Protein AF-A0A9E3SI91-F1 (afdb_monomer)

Foldseek 3Di:
DPQPQDLVVLLVVLLVLQLVLQLLLCCQPPVVDDPVVSNCCSNVVLVVLLVVLVCCCQVAFQQFLQAFWPDPPQFPDDDRPVVVVVCVVDVPCSDPGRHQAADSSLLSLLLSLVSLLVSCPPPCNVPPPDDPVVSCVSNVSSVVSSVSSLCSCVNRSRHDPVNNVRSNLVSVLVNLLVVLLVCLLVVFPPSVVSLVVSVVSLVVNLVVVCVSTPNNVSSVVVSVVSNVVSVVSNVCSHVCVRPDDDPPPDD

Nearest PDB structures (foldseek):
  6k42-assembly1_R  TM=1.937E-01  e=2.442E+00  Homo sapiens

Solvent-accessible surface area (backbone atoms only — not comparable to full-atom values): 13550 Å² total; per-residue (Å²): 146,84,74,91,70,44,58,66,59,43,46,53,52,44,47,52,51,42,19,53,50,41,35,56,48,42,55,68,78,44,66,85,57,53,70,66,58,44,48,50,51,19,48,44,51,58,50,50,53,43,50,52,50,49,50,46,40,63,74,47,45,17,65,14,30,53,38,73,45,60,55,91,84,54,34,102,54,75,81,54,70,65,59,59,53,45,55,73,72,41,85,62,76,80,41,102,76,60,27,25,26,46,33,61,67,41,20,45,38,39,40,46,33,52,52,41,46,57,55,49,68,34,63,70,37,53,74,75,73,36,56,70,68,56,48,49,50,55,47,51,52,39,48,48,42,34,50,52,34,46,46,46,38,41,76,34,31,58,32,57,72,65,24,46,52,51,9,42,53,51,22,52,52,52,46,50,48,55,50,33,52,53,47,26,59,74,59,25,69,81,47,51,64,58,45,50,50,47,51,63,52,46,53,59,53,48,55,55,48,45,78,64,27,74,30,42,70,56,42,51,51,49,51,49,52,51,51,51,50,53,51,48,49,54,51,47,26,64,67,57,81,62,70,80,82,73,89,79,85,85,127

Radius of gyration: 19.88 Å; Cα contacts (8 Å, |Δi|>4): 269; chains: 1; bounding box: 63×37×50 Å

Mean predicted aligned error: 9.35 Å

pLDDT: mean 77.85, std 15.47, range [36.91, 96.44]

Sequence (251 aa):
MTYIADPLFFHIIGIILVGSLTWKYLASTHPSENRLTRFLVSFGLPLALLIFSFVLSSLVLKPAFGYLRPGPDAGPLGNPWLISSIDHILPFQLAEGSGDVPSGFATRQTVLFLLTVWIVEQKPMGEYLFSNRRRISYVALSFLLLLFTLFSRYYRANHSFFALIIAVGLATLLFWMFLSVIYSLKYGRRDKYLLAETFGAFVPMSLIFLTYSEAPGKWAGFALVVLLLLALVYVISDSGFLRIGKDGDTQ

Secondary structure (DSSP, 8-state):
---TT-HHHHHHHHHHHHHHHHHHHHHHH-TTS-HHHHHHHHHHHHHHHHHHHHHHIIIIIHHHH-PPPPPTTS-SSPPPHHHHHHHHH--S---TT--SSS-HHHHHHHHHHHHHHHHHTSHHIIIII--HHHHHHHHHHHHHHHHHHHHHHHHTTSS-HHHHHHHHHHHHHHHHHHHHHHHHHHHGGGGHHHHHHHHHHHHHHHHHHHHT-SSHHHHHHHHHHHHHHHHHHHHHHHHTTT--S-SSS--

Structure (mmCIF, N/CA/C/O backbone):
data_AF-A0A9E3SI91-F1
#
_entry.id   AF-A0A9E3SI91-F1
#
loop_
_atom_site.group_PDB
_atom_site.id
_atom_site.type_symbol
_atom_site.label_atom_id
_atom_site.label_alt_id
_atom_site.label_comp_id
_atom_site.label_asym_id
_atom_site.label_entity_id
_atom_site.label_seq_id
_atom_site.pdbx_PDB_ins_code
_atom_site.Cartn_x
_atom_site.Cartn_y
_atom_site.Cartn_z
_atom_site.occupancy
_atom_site.B_iso_or_equiv
_atom_site.auth_seq_id
_atom_site.auth_comp_id
_atom_site.auth_asym_id
_atom_site.auth_atom_id
_atom_site.pdbx_PDB_model_num
ATOM 1 N N . MET A 1 1 ? 30.160 10.383 4.184 1.00 40.69 1 MET A N 1
ATOM 2 C CA . MET A 1 1 ? 29.057 10.991 4.967 1.00 40.69 1 MET A CA 1
ATOM 3 C C . MET A 1 1 ? 27.740 10.865 4.193 1.00 40.69 1 MET A C 1
ATOM 5 O O . MET A 1 1 ? 27.230 11.857 3.696 1.00 40.69 1 MET A O 1
ATOM 9 N N . THR A 1 2 ? 27.178 9.661 4.044 1.00 45.69 2 THR A N 1
ATOM 10 C CA . THR A 1 2 ? 26.065 9.445 3.086 1.00 45.69 2 THR A CA 1
ATOM 11 C C . THR A 1 2 ? 25.090 8.354 3.551 1.00 45.69 2 THR A C 1
ATOM 13 O O . THR A 1 2 ? 24.594 7.557 2.766 1.00 45.69 2 THR A O 1
ATOM 16 N N . TYR A 1 3 ? 24.798 8.318 4.856 1.00 49.84 3 TYR A N 1
ATOM 17 C CA . TYR A 1 3 ? 23.911 7.315 5.472 1.00 49.84 3 TYR A CA 1
ATOM 18 C C . TYR A 1 3 ? 22.553 7.867 5.940 1.00 49.84 3 TYR A C 1
ATOM 20 O O . TYR A 1 3 ? 21.691 7.098 6.344 1.00 49.84 3 TYR A O 1
ATOM 28 N N . ILE A 1 4 ? 22.323 9.184 5.856 1.00 50.75 4 ILE A N 1
ATOM 29 C CA . ILE A 1 4 ? 21.122 9.834 6.424 1.00 50.75 4 ILE A CA 1
ATOM 30 C C . ILE A 1 4 ? 19.868 9.649 5.539 1.00 50.75 4 ILE A C 1
ATOM 32 O O . ILE A 1 4 ? 18.749 9.836 6.001 1.00 50.75 4 ILE A O 1
ATOM 36 N N . ALA A 1 5 ? 20.025 9.216 4.283 1.00 62.84 5 ALA A N 1
ATOM 37 C CA . ALA A 1 5 ? 18.919 9.058 3.332 1.00 62.84 5 ALA A CA 1
ATOM 38 C C . ALA A 1 5 ? 18.793 7.628 2.784 1.00 62.84 5 ALA A C 1
ATOM 40 O O . ALA A 1 5 ? 18.649 7.442 1.573 1.00 62.84 5 ALA A O 1
ATOM 41 N N . ASP A 1 6 ? 18.939 6.615 3.640 1.00 73.25 6 ASP A N 1
ATOM 42 C CA . ASP A 1 6 ? 18.631 5.227 3.279 1.00 73.25 6 ASP A CA 1
ATOM 43 C C . ASP A 1 6 ? 17.102 5.016 3.283 1.00 73.25 6 ASP A C 1
ATOM 45 O O . ASP A 1 6 ? 16.474 5.193 4.331 1.00 73.25 6 ASP A O 1
ATOM 49 N N . PRO A 1 7 ? 16.479 4.621 2.152 1.00 76.69 7 PRO A N 1
ATOM 50 C CA . PRO A 1 7 ? 15.057 4.290 2.101 1.00 76.69 7 PRO A CA 1
ATOM 51 C C . PRO A 1 7 ? 14.612 3.317 3.194 1.00 76.69 7 PRO A C 1
ATOM 53 O O . PRO A 1 7 ? 13.489 3.424 3.687 1.00 76.69 7 PRO A O 1
ATOM 56 N N . LEU A 1 8 ? 15.475 2.382 3.597 1.00 81.00 8 LEU A N 1
ATOM 57 C CA . LEU A 1 8 ? 15.158 1.411 4.636 1.00 81.00 8 LEU A CA 1
ATOM 58 C C . LEU A 1 8 ? 14.961 2.070 6.005 1.00 81.00 8 LEU A C 1
ATOM 60 O O . LEU A 1 8 ? 14.059 1.683 6.745 1.00 81.00 8 LEU A O 1
ATOM 64 N N . PHE A 1 9 ? 15.754 3.093 6.321 1.00 84.94 9 PHE A N 1
ATOM 65 C CA . PHE A 1 9 ? 15.600 3.845 7.562 1.00 84.94 9 PHE A CA 1
ATOM 66 C C . PHE A 1 9 ? 14.210 4.494 7.639 1.00 84.94 9 PHE A C 1
ATOM 68 O O . PHE A 1 9 ? 13.525 4.380 8.656 1.00 84.94 9 PHE A O 1
ATOM 75 N N . PHE A 1 10 ? 13.735 5.074 6.531 1.00 87.75 10 PHE A N 1
ATOM 76 C CA . PHE A 1 10 ? 12.385 5.641 6.452 1.00 87.75 10 PHE A CA 1
ATOM 77 C C . PHE A 1 10 ? 11.287 4.583 6.615 1.00 87.75 10 PHE A C 1
ATOM 79 O O . PHE A 1 10 ? 10.280 4.854 7.269 1.00 87.75 10 PHE A O 1
ATOM 86 N N . HIS A 1 11 ? 11.499 3.368 6.099 1.00 88.56 11 HIS A N 1
ATOM 87 C CA . HIS A 1 11 ? 10.563 2.256 6.282 1.00 88.56 11 HIS A CA 1
ATOM 88 C C . HIS A 1 11 ? 10.494 1.804 7.738 1.00 88.56 11 HIS A C 1
ATOM 90 O O . HIS A 1 11 ? 9.400 1.602 8.254 1.00 88.56 11 HIS A O 1
ATOM 96 N N . ILE A 1 12 ? 11.639 1.676 8.416 1.00 90.25 12 ILE A N 1
ATOM 97 C CA . ILE A 1 12 ? 11.686 1.298 9.835 1.00 90.25 12 ILE A CA 1
ATOM 98 C C . ILE A 1 12 ? 10.933 2.335 10.674 1.00 90.25 12 ILE A C 1
ATOM 100 O O . ILE A 1 12 ? 10.074 1.964 11.476 1.00 90.25 12 ILE A O 1
ATOM 104 N N . ILE A 1 13 ? 11.176 3.631 10.438 1.00 92.06 13 ILE A N 1
ATOM 105 C CA . ILE A 1 13 ? 10.420 4.702 11.103 1.00 92.06 13 ILE A CA 1
ATOM 106 C C . ILE A 1 13 ? 8.927 4.589 10.774 1.00 92.06 13 ILE A C 1
ATOM 108 O O . ILE A 1 13 ? 8.102 4.685 11.679 1.00 92.06 13 ILE A O 1
ATOM 112 N N . GLY A 1 14 ? 8.569 4.341 9.512 1.00 92.31 14 GLY A N 1
ATOM 113 C CA . GLY A 1 14 ? 7.182 4.155 9.085 1.00 92.31 14 GLY A CA 1
ATOM 114 C C . GLY A 1 14 ? 6.482 2.989 9.792 1.00 92.31 14 GLY A C 1
ATOM 115 O O . GLY A 1 14 ? 5.359 3.150 10.262 1.00 92.31 14 GLY A O 1
ATOM 116 N N . ILE A 1 15 ? 7.152 1.841 9.942 1.00 93.06 15 ILE A N 1
ATOM 117 C CA . ILE A 1 15 ? 6.630 0.675 10.674 1.00 93.06 15 ILE A CA 1
ATOM 118 C C . ILE A 1 15 ? 6.410 1.023 12.145 1.00 93.06 15 ILE A C 1
ATOM 120 O O . ILE A 1 15 ? 5.351 0.720 12.689 1.00 93.06 15 ILE A O 1
ATOM 124 N N . ILE A 1 16 ? 7.378 1.683 12.788 1.00 94.06 16 ILE A N 1
ATOM 125 C CA . ILE A 1 16 ? 7.259 2.100 14.192 1.00 94.06 16 ILE A CA 1
ATOM 126 C C . ILE A 1 16 ? 6.101 3.090 14.358 1.00 94.06 16 ILE A C 1
ATOM 128 O O . ILE A 1 16 ? 5.293 2.950 15.278 1.00 94.06 16 ILE A O 1
ATOM 132 N N . LEU A 1 17 ? 5.983 4.060 13.448 1.00 94.19 17 LEU A N 1
ATOM 133 C CA . LEU A 1 17 ? 4.910 5.050 13.433 1.00 94.19 17 LEU A CA 1
ATOM 134 C C . LEU A 1 17 ? 3.539 4.367 13.351 1.00 94.19 17 LEU A C 1
ATOM 136 O O . LEU A 1 17 ? 2.706 4.552 14.240 1.00 94.19 17 LEU A O 1
ATOM 140 N N . VAL A 1 18 ? 3.330 3.541 12.324 1.00 93.44 18 VAL A N 1
ATOM 141 C CA . VAL A 1 18 ? 2.071 2.825 12.080 1.00 93.44 18 VAL A CA 1
ATOM 142 C C . VAL A 1 18 ? 1.763 1.843 13.206 1.00 93.44 18 VAL A C 1
ATOM 144 O O . VAL A 1 18 ? 0.627 1.788 13.677 1.00 93.44 18 VAL A O 1
ATOM 147 N N . GLY A 1 19 ? 2.763 1.110 13.695 1.00 93.44 19 GLY A N 1
ATOM 148 C CA . GLY A 1 19 ? 2.596 0.188 14.814 1.00 93.44 19 GLY A CA 1
ATOM 149 C C . GLY A 1 19 ? 2.185 0.910 16.093 1.00 93.44 19 GLY A C 1
ATOM 150 O O . GLY A 1 19 ? 1.245 0.492 16.765 1.00 93.44 19 GLY A O 1
ATOM 151 N N . SER A 1 20 ? 2.791 2.063 16.388 1.00 92.62 20 SER A N 1
ATOM 152 C CA . SER A 1 20 ? 2.404 2.878 17.547 1.00 92.62 20 SER A CA 1
ATOM 153 C C . SER A 1 20 ? 0.971 3.418 17.445 1.00 92.62 20 SER A C 1
ATOM 155 O O . SER A 1 20 ? 0.258 3.478 18.449 1.00 92.62 20 SER A O 1
ATOM 157 N N . LEU A 1 21 ? 0.528 3.785 16.237 1.00 91.31 21 LEU A N 1
ATOM 158 C CA . LEU A 1 21 ? -0.835 4.246 15.978 1.00 91.31 21 LEU A CA 1
ATOM 159 C C . LEU A 1 21 ? -1.843 3.108 16.123 1.00 91.31 21 LEU A C 1
ATOM 161 O O . LEU A 1 21 ? -2.841 3.265 16.826 1.00 91.31 21 LEU A O 1
ATOM 165 N N . THR A 1 22 ? -1.545 1.953 15.530 1.00 91.00 22 THR A N 1
ATOM 166 C CA . THR A 1 22 ? -2.378 0.748 15.628 1.00 91.00 22 THR A CA 1
ATOM 167 C C . THR A 1 22 ? -2.506 0.295 17.079 1.00 91.00 22 THR A C 1
ATOM 169 O O . THR A 1 22 ? -3.607 0.008 17.540 1.00 91.00 22 THR A O 1
ATOM 172 N N . TRP A 1 23 ? -1.412 0.338 17.844 1.00 92.31 23 TRP A N 1
ATOM 173 C CA . TRP A 1 23 ? -1.424 0.010 19.268 1.00 92.31 23 TRP A CA 1
ATOM 174 C C . TRP A 1 23 ? -2.363 0.919 20.053 1.00 92.31 23 TRP A C 1
ATOM 176 O O . TRP A 1 23 ? -3.190 0.438 20.828 1.00 92.31 23 TRP A O 1
ATOM 186 N N . LYS A 1 24 ? -2.257 2.239 19.852 1.00 89.94 24 LYS A N 1
ATOM 187 C CA . LYS A 1 24 ? -3.140 3.209 20.515 1.00 89.94 24 LYS A CA 1
ATOM 188 C C . LYS A 1 24 ? -4.600 3.001 20.112 1.00 89.94 24 LYS A C 1
ATOM 190 O O . LYS A 1 24 ? -5.475 3.131 20.961 1.00 89.94 24 LYS A O 1
ATOM 195 N N . TYR A 1 25 ? -4.851 2.648 18.851 1.00 88.69 25 TYR A N 1
ATOM 196 C CA . TYR A 1 25 ? -6.190 2.347 18.352 1.00 88.69 25 TYR A CA 1
ATOM 197 C C . TYR A 1 25 ? -6.762 1.125 19.069 1.00 88.69 25 TYR A C 1
ATOM 199 O O . TYR A 1 25 ? -7.768 1.250 19.762 1.00 88.69 25 TYR A O 1
ATOM 207 N N . LEU A 1 26 ? -6.065 -0.010 19.029 1.00 88.94 26 LEU A N 1
ATOM 208 C CA . LEU A 1 26 ? -6.512 -1.241 19.684 1.00 88.94 26 LEU A CA 1
ATOM 209 C C . LEU A 1 26 ? -6.658 -1.077 21.199 1.00 88.94 26 LEU A C 1
ATOM 211 O O . LEU A 1 26 ? -7.617 -1.565 21.784 1.00 88.94 26 LEU A O 1
ATOM 215 N N . ALA A 1 27 ? -5.746 -0.349 21.848 1.00 88.06 27 ALA A N 1
ATOM 216 C CA . ALA A 1 27 ? -5.837 -0.090 23.282 1.00 88.06 27 ALA A CA 1
ATOM 217 C C . ALA A 1 27 ? -7.093 0.704 23.673 1.00 88.06 27 ALA A C 1
ATOM 219 O O . ALA A 1 27 ? -7.559 0.558 24.801 1.00 88.06 27 ALA A O 1
ATOM 220 N N . SER A 1 28 ? -7.625 1.519 22.760 1.00 85.00 28 SER A N 1
ATOM 221 C CA . SER A 1 28 ? -8.845 2.296 22.976 1.00 85.00 28 SER A CA 1
ATOM 222 C C . SER A 1 28 ? -10.125 1.535 22.627 1.00 85.00 28 SER A C 1
ATOM 224 O O . SER A 1 28 ? -11.114 1.657 23.341 1.00 85.00 28 SER A O 1
ATOM 226 N N . THR A 1 29 ? -10.118 0.743 21.549 1.00 84.69 29 THR A N 1
ATOM 227 C CA . THR A 1 29 ? -11.321 0.068 21.038 1.00 84.69 29 THR A CA 1
ATOM 228 C C . THR A 1 29 ? -11.511 -1.327 21.616 1.00 84.69 29 THR A C 1
ATOM 230 O O . THR A 1 29 ? -12.641 -1.793 21.729 1.00 84.69 29 THR A O 1
ATOM 233 N N . HIS A 1 30 ? -10.418 -1.986 22.002 1.00 86.12 30 HIS A N 1
ATOM 234 C CA . HIS A 1 30 ? -10.397 -3.346 22.535 1.00 86.12 30 HIS A CA 1
ATOM 235 C C . HIS A 1 30 ? -9.543 -3.418 23.817 1.00 86.12 30 HIS A C 1
ATOM 237 O O . HIS A 1 30 ? -8.521 -4.109 23.866 1.00 86.12 30 HIS A O 1
ATOM 243 N N . PRO A 1 31 ? -9.928 -2.703 24.896 1.00 85.44 31 PRO A N 1
ATOM 244 C CA . PRO A 1 31 ? -9.119 -2.609 26.113 1.00 85.44 31 PRO A CA 1
ATOM 245 C C . PRO A 1 31 ? -8.931 -3.955 26.833 1.00 85.44 31 PRO A C 1
ATOM 247 O O . PRO A 1 31 ? -7.938 -4.116 27.547 1.00 85.44 31 PRO A O 1
ATOM 250 N N . SER A 1 32 ? -9.844 -4.911 26.624 1.00 88.31 32 SER A N 1
ATOM 251 C CA . SER A 1 32 ? -9.818 -6.262 27.200 1.00 88.31 32 SER A CA 1
ATOM 252 C C . SER A 1 32 ? -8.801 -7.205 26.548 1.00 88.31 32 SER A C 1
ATOM 254 O O . SER A 1 32 ? -8.469 -8.231 27.138 1.00 88.31 32 SER A O 1
ATOM 256 N N . GLU A 1 33 ? -8.269 -6.883 25.365 1.00 89.75 33 GLU A N 1
ATOM 257 C CA . GLU A 1 33 ? -7.281 -7.735 24.697 1.00 89.75 33 GLU A CA 1
ATOM 258 C C . GLU A 1 33 ? -5.951 -7.774 25.458 1.00 89.75 33 GLU A C 1
ATOM 260 O O . GLU A 1 33 ? -5.460 -6.754 25.951 1.00 89.75 33 GLU A O 1
ATOM 265 N N . ASN A 1 34 ? -5.294 -8.935 25.499 1.00 93.69 34 ASN A N 1
ATOM 266 C CA . ASN A 1 34 ? -3.949 -9.061 26.062 1.00 93.69 34 ASN A CA 1
ATOM 267 C C . ASN A 1 34 ? -2.957 -8.125 25.331 1.00 93.69 34 ASN A C 1
ATOM 269 O O . ASN A 1 34 ? -3.011 -7.951 24.112 1.00 93.69 34 ASN A O 1
ATOM 273 N N . ARG A 1 35 ? -2.007 -7.548 26.080 1.00 92.44 35 ARG A N 1
ATOM 274 C CA . ARG A 1 35 ? -0.873 -6.770 25.555 1.00 92.44 35 ARG A CA 1
ATOM 275 C C . ARG A 1 35 ? -0.110 -7.497 24.442 1.00 92.44 35 ARG A C 1
ATOM 277 O O . ARG A 1 35 ? 0.283 -6.845 23.481 1.00 92.44 35 ARG A O 1
ATOM 284 N N . LEU A 1 36 ? 0.082 -8.815 24.546 1.00 92.44 36 LEU A N 1
ATOM 285 C CA . LEU A 1 36 ? 0.769 -9.601 23.514 1.00 92.44 36 LEU A CA 1
ATOM 286 C C . LEU A 1 36 ? -0.010 -9.588 22.192 1.00 92.44 36 LEU A C 1
ATOM 288 O O . LEU A 1 36 ? 0.566 -9.310 21.148 1.00 92.44 36 LEU A O 1
ATOM 292 N N . THR A 1 37 ? -1.322 -9.820 22.235 1.00 90.69 37 THR A N 1
ATOM 293 C CA . THR A 1 37 ? -2.190 -9.797 21.049 1.00 90.69 37 THR A CA 1
ATOM 294 C C . THR A 1 37 ? -2.189 -8.418 20.405 1.00 90.69 37 THR A C 1
ATOM 296 O O . THR A 1 37 ? -1.947 -8.304 19.205 1.00 90.69 37 THR A O 1
ATOM 299 N N . ARG A 1 38 ? -2.321 -7.353 21.208 1.00 91.44 38 ARG A N 1
ATOM 300 C CA . ARG A 1 38 ? -2.198 -5.971 20.720 1.00 91.44 38 ARG A CA 1
ATOM 301 C C . ARG A 1 38 ? -0.847 -5.717 20.059 1.00 91.44 38 ARG A C 1
ATOM 303 O O . ARG A 1 38 ? -0.806 -5.072 19.015 1.00 91.44 38 ARG A O 1
ATOM 310 N N . PHE A 1 39 ? 0.247 -6.240 20.615 1.00 92.44 39 PHE A N 1
ATOM 311 C CA . PHE A 1 39 ? 1.592 -6.078 20.052 1.00 92.44 39 PHE A CA 1
ATOM 312 C C . PHE A 1 39 ? 1.698 -6.771 18.694 1.00 92.44 39 PHE A C 1
ATOM 314 O O . PHE A 1 39 ? 2.083 -6.147 17.703 1.00 92.44 39 PHE A O 1
ATOM 321 N N . LEU A 1 40 ? 1.290 -8.041 18.651 1.00 92.44 40 LEU A N 1
ATOM 322 C CA . LEU A 1 40 ? 1.328 -8.865 17.450 1.00 92.44 40 LEU A CA 1
ATOM 323 C C . LEU A 1 40 ? 0.474 -8.272 16.333 1.00 92.44 40 LEU A C 1
ATOM 325 O O . LEU A 1 40 ? 0.933 -8.232 15.202 1.00 92.44 40 LEU A O 1
ATOM 329 N N . VAL A 1 41 ? -0.718 -7.746 16.620 1.00 90.50 41 VAL A N 1
ATOM 330 C CA . VAL A 1 41 ? -1.543 -7.098 15.587 1.00 90.50 41 VAL A CA 1
ATOM 331 C C . VAL A 1 41 ? -0.934 -5.762 15.157 1.00 90.50 41 VAL A C 1
ATOM 333 O O . VAL A 1 41 ? -0.827 -5.494 13.962 1.00 90.50 41 VAL A O 1
ATOM 336 N N . SER A 1 42 ?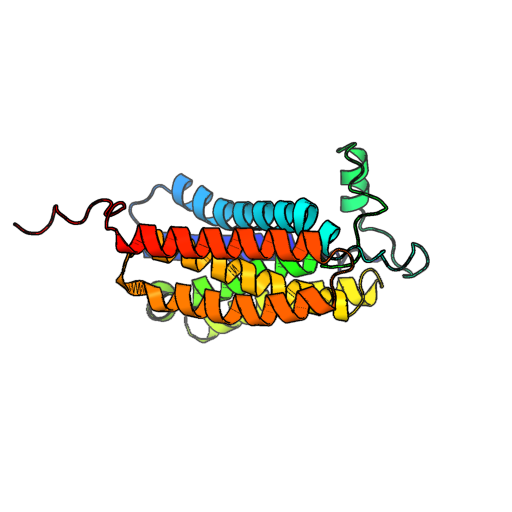 -0.478 -4.942 16.110 1.00 91.75 42 SER A N 1
ATOM 337 C CA . SER A 1 42 ? 0.028 -3.591 15.827 1.00 91.75 42 SER A CA 1
ATOM 338 C C . SER A 1 42 ? 1.256 -3.584 14.929 1.00 91.75 42 SER A C 1
ATOM 340 O O . SER A 1 42 ? 1.356 -2.745 14.039 1.00 91.75 42 SER A O 1
ATOM 342 N N . PHE A 1 43 ? 2.181 -4.518 15.141 1.00 91.50 43 PHE A N 1
ATOM 343 C CA . PHE A 1 43 ? 3.400 -4.620 14.338 1.00 91.50 43 PHE A CA 1
ATOM 344 C C . PHE A 1 43 ? 3.312 -5.712 13.271 1.00 91.50 43 PHE A C 1
ATOM 346 O O . PHE A 1 43 ? 3.899 -5.570 12.201 1.00 91.50 43 PHE A O 1
ATOM 353 N N . GLY A 1 44 ? 2.535 -6.769 13.504 1.00 89.81 44 GLY A N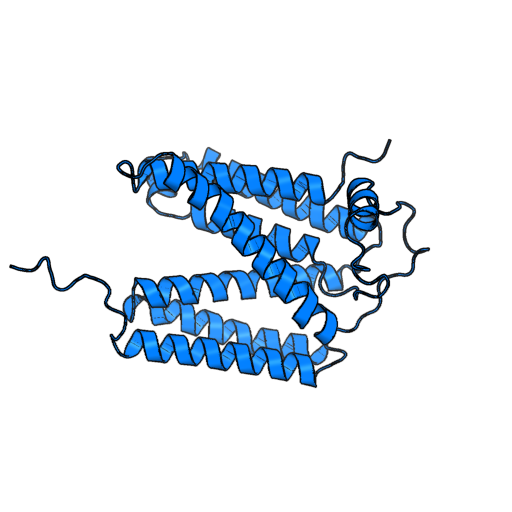 1
ATOM 354 C CA . GLY A 1 44 ? 2.336 -7.846 12.539 1.00 89.81 44 GLY A CA 1
ATOM 355 C C . GLY A 1 44 ? 1.515 -7.421 11.329 1.00 89.81 44 GLY A C 1
ATOM 356 O O . GLY A 1 44 ? 1.864 -7.815 10.225 1.00 89.81 44 GLY A O 1
ATOM 357 N N . LEU A 1 45 ? 0.491 -6.571 11.483 1.00 86.38 45 LEU A N 1
ATOM 358 C CA . LEU A 1 45 ? -0.290 -6.063 10.346 1.00 86.38 45 LEU A CA 1
ATOM 359 C C . LEU A 1 45 ? 0.562 -5.265 9.338 1.00 86.38 45 LEU A C 1
ATOM 361 O O . LEU A 1 45 ? 0.554 -5.625 8.157 1.00 86.38 45 LEU A O 1
ATOM 365 N N . PRO A 1 46 ? 1.317 -4.216 9.738 1.00 87.62 46 PRO A N 1
ATOM 366 C CA . PRO A 1 46 ? 2.170 -3.500 8.796 1.00 87.62 46 PRO A CA 1
ATOM 367 C C . PRO A 1 46 ? 3.254 -4.411 8.212 1.00 87.62 46 PRO A C 1
ATOM 369 O O . PRO A 1 46 ? 3.514 -4.331 7.016 1.00 87.62 46 PRO A O 1
ATOM 372 N N . LEU A 1 47 ? 3.838 -5.328 8.994 1.00 87.94 47 LEU A N 1
ATOM 373 C CA . LEU A 1 47 ? 4.804 -6.300 8.467 1.00 87.94 47 LEU A CA 1
ATOM 374 C C . LEU A 1 47 ? 4.180 -7.243 7.429 1.00 87.94 47 LEU A C 1
ATOM 376 O O . LEU A 1 47 ? 4.765 -7.442 6.368 1.00 87.94 47 LEU A O 1
ATOM 380 N N . ALA A 1 48 ? 2.985 -7.775 7.683 1.00 86.69 48 ALA A N 1
ATOM 381 C CA . ALA A 1 48 ? 2.271 -8.645 6.752 1.00 86.69 48 ALA A CA 1
ATOM 382 C C . ALA A 1 48 ? 1.954 -7.920 5.437 1.00 86.69 48 ALA A C 1
ATOM 384 O O . ALA A 1 48 ? 2.176 -8.475 4.363 1.00 86.69 48 ALA A O 1
ATOM 385 N N . LEU A 1 49 ? 1.520 -6.658 5.505 1.00 85.56 49 LEU A N 1
ATOM 386 C CA . LEU A 1 49 ? 1.299 -5.814 4.326 1.00 85.56 49 LEU A CA 1
ATOM 387 C C . LEU A 1 49 ? 2.591 -5.533 3.547 1.00 85.56 49 LEU A C 1
ATOM 389 O O . LEU A 1 49 ? 2.597 -5.528 2.312 1.00 85.56 49 LEU A O 1
ATOM 393 N N . LEU A 1 50 ? 3.706 -5.326 4.247 1.00 87.00 50 LEU A N 1
ATOM 394 C CA . LEU A 1 50 ? 5.013 -5.141 3.620 1.00 87.00 50 LEU A CA 1
ATOM 395 C C . LEU A 1 50 ? 5.520 -6.421 2.949 1.00 87.00 50 LEU A C 1
ATOM 397 O O . LEU A 1 50 ? 6.032 -6.350 1.834 1.00 87.00 50 LEU A O 1
ATOM 401 N N . ILE A 1 51 ? 5.341 -7.581 3.583 1.00 85.94 51 ILE A N 1
ATOM 402 C CA . ILE A 1 51 ? 5.682 -8.885 3.001 1.00 85.94 51 ILE A CA 1
ATOM 403 C C . ILE A 1 51 ? 4.799 -9.154 1.781 1.00 85.94 51 ILE A C 1
ATOM 405 O O . ILE A 1 51 ? 5.318 -9.467 0.713 1.00 85.94 51 ILE A O 1
ATOM 409 N N . PHE A 1 52 ? 3.484 -8.961 1.899 1.00 84.81 52 PHE A N 1
ATOM 410 C CA . PHE A 1 52 ? 2.543 -9.138 0.794 1.00 84.81 52 PHE A CA 1
ATOM 411 C C . PHE A 1 52 ? 2.897 -8.242 -0.400 1.00 84.81 52 PHE A C 1
ATOM 413 O O . PHE A 1 52 ? 3.037 -8.727 -1.522 1.00 84.81 52 PHE A O 1
ATOM 420 N N . SER A 1 53 ? 3.123 -6.947 -0.162 1.00 85.12 53 SER A N 1
ATOM 421 C CA . SER A 1 53 ? 3.523 -6.013 -1.223 1.00 85.12 53 SER A CA 1
ATOM 422 C C . SER A 1 53 ? 4.900 -6.337 -1.809 1.00 85.12 53 SER A C 1
ATOM 424 O O . SER A 1 53 ? 5.100 -6.165 -3.010 1.00 85.12 53 SER A O 1
ATOM 426 N N . PHE A 1 54 ? 5.844 -6.844 -1.009 1.00 84.69 54 PHE A N 1
ATOM 427 C CA . PHE A 1 54 ? 7.143 -7.310 -1.496 1.00 84.69 54 PHE A CA 1
ATOM 428 C C . PHE A 1 54 ? 7.011 -8.524 -2.421 1.00 84.69 54 PHE A C 1
ATOM 430 O O . PHE A 1 54 ? 7.571 -8.507 -3.521 1.00 84.69 54 PHE A O 1
ATOM 437 N N . VAL A 1 55 ? 6.261 -9.545 -2.000 1.00 85.75 55 VAL A N 1
ATOM 438 C CA . VAL A 1 55 ? 6.016 -10.765 -2.782 1.00 85.75 55 VAL A CA 1
ATOM 439 C C . VAL A 1 55 ? 5.316 -10.407 -4.088 1.00 85.75 55 VAL A C 1
ATOM 441 O O . VAL A 1 55 ? 5.783 -10.784 -5.160 1.00 85.75 55 VAL A O 1
ATOM 444 N N . LEU A 1 56 ? 4.257 -9.601 -4.018 1.00 83.94 56 LEU A N 1
ATOM 445 C CA . LEU A 1 56 ? 3.496 -9.198 -5.195 1.00 83.94 56 LEU A CA 1
ATOM 446 C C . LEU A 1 56 ? 4.327 -8.340 -6.159 1.00 83.94 56 LEU A C 1
ATOM 448 O O . LEU A 1 56 ? 4.318 -8.569 -7.369 1.00 83.94 56 LEU A O 1
ATOM 452 N N . SER A 1 57 ? 5.101 -7.387 -5.632 1.00 82.31 57 SER A N 1
ATOM 453 C CA . SER A 1 57 ? 6.008 -6.567 -6.439 1.00 82.31 57 SER A CA 1
ATOM 454 C C . SER A 1 57 ? 7.061 -7.412 -7.153 1.00 82.31 57 SER A C 1
ATOM 456 O O . SER A 1 57 ? 7.299 -7.202 -8.340 1.00 82.31 57 SER A O 1
ATOM 458 N N . SER A 1 58 ? 7.664 -8.375 -6.455 1.00 80.06 58 SER A N 1
ATOM 459 C CA . SER A 1 58 ? 8.788 -9.157 -6.979 1.00 80.06 58 SER A CA 1
ATOM 460 C C . SER A 1 58 ? 8.351 -10.260 -7.939 1.00 80.06 58 SER A C 1
ATOM 462 O O . SER A 1 58 ? 8.997 -10.454 -8.964 1.00 80.06 58 SER A O 1
ATOM 464 N N . LEU A 1 59 ? 7.262 -10.969 -7.627 1.00 80.94 59 LEU A N 1
ATOM 465 C CA . LEU A 1 59 ? 6.822 -12.135 -8.398 1.00 80.94 59 LEU A CA 1
ATOM 466 C C . LEU A 1 59 ? 5.858 -11.789 -9.534 1.00 80.94 59 LEU A C 1
ATOM 468 O O . LEU A 1 59 ? 5.749 -12.559 -10.484 1.00 80.94 59 LEU A O 1
ATOM 472 N N . VAL A 1 60 ? 5.154 -10.657 -9.444 1.00 82.75 60 VAL A N 1
ATOM 473 C CA . VAL A 1 60 ? 4.078 -10.325 -10.388 1.00 82.75 60 VAL A CA 1
ATOM 474 C C . VAL A 1 60 ? 4.325 -8.998 -11.086 1.00 82.75 60 VAL A C 1
ATOM 476 O O . VAL A 1 60 ? 4.427 -8.968 -12.310 1.00 82.75 60 VAL A O 1
ATOM 479 N N . LEU A 1 61 ? 4.465 -7.904 -10.329 1.00 83.44 61 LEU A N 1
ATOM 480 C CA . LEU A 1 61 ? 4.515 -6.566 -10.927 1.00 83.44 61 LEU A CA 1
ATOM 481 C C . LEU A 1 61 ? 5.798 -6.359 -11.738 1.00 83.44 61 LEU A C 1
ATOM 483 O O . LEU A 1 61 ? 5.723 -6.031 -12.917 1.00 83.44 61 LEU A O 1
ATOM 487 N N . LYS A 1 62 ? 6.976 -6.607 -11.155 1.00 83.44 62 LYS A N 1
ATOM 488 C CA . LYS A 1 62 ? 8.251 -6.433 -11.868 1.00 83.44 62 LYS A CA 1
ATOM 489 C C . LYS A 1 62 ? 8.339 -7.283 -13.146 1.00 83.44 62 LYS A C 1
ATOM 491 O O . LYS A 1 62 ? 8.678 -6.727 -14.188 1.00 83.44 62 LYS A O 1
ATOM 496 N N . PRO A 1 63 ? 7.977 -8.583 -13.135 1.00 80.81 63 PRO A N 1
ATOM 497 C CA . PRO A 1 63 ? 7.937 -9.381 -14.360 1.00 80.81 63 PRO A CA 1
ATOM 498 C C . PRO A 1 63 ? 6.912 -8.926 -15.405 1.00 80.81 63 PRO A C 1
ATOM 500 O O . PRO A 1 63 ? 7.076 -9.270 -16.575 1.00 80.81 63 PRO A O 1
ATOM 503 N N . ALA A 1 64 ? 5.845 -8.226 -15.004 1.00 82.12 64 ALA A N 1
ATOM 504 C CA . ALA A 1 64 ? 4.834 -7.702 -15.921 1.00 82.12 64 ALA A CA 1
ATOM 505 C C . ALA A 1 64 ? 5.285 -6.406 -16.614 1.00 82.12 64 ALA A C 1
ATOM 507 O O . ALA A 1 64 ? 4.914 -6.164 -17.761 1.00 82.12 64 ALA A O 1
ATOM 508 N N . PHE A 1 65 ? 6.087 -5.580 -15.942 1.00 80.88 65 PHE A N 1
ATOM 509 C CA . PHE A 1 65 ? 6.560 -4.316 -16.505 1.00 80.88 65 PHE A CA 1
ATOM 510 C C . PHE A 1 65 ? 7.894 -4.429 -17.245 1.00 80.88 65 PHE A C 1
ATOM 512 O O . PHE A 1 65 ? 8.092 -3.660 -18.170 1.00 80.88 65 PHE A O 1
ATOM 519 N N . GLY A 1 66 ? 8.774 -5.375 -16.898 1.00 69.50 66 GLY A N 1
ATOM 520 C CA . GLY A 1 66 ? 9.943 -5.752 -17.715 1.00 69.50 66 GLY A CA 1
ATOM 521 C C . GLY A 1 66 ? 11.101 -4.745 -17.789 1.00 69.50 66 GLY A C 1
ATOM 522 O O . GLY A 1 66 ? 12.233 -5.169 -18.002 1.00 69.50 66 GLY A O 1
ATOM 523 N N . TYR A 1 67 ? 10.854 -3.461 -17.513 1.00 70.12 67 TYR A N 1
ATOM 524 C CA . TYR A 1 67 ? 11.840 -2.389 -17.661 1.00 70.12 67 TYR A CA 1
ATOM 525 C C . TYR A 1 67 ? 13.158 -2.674 -16.945 1.00 70.12 67 TYR A C 1
ATOM 527 O O . TYR A 1 67 ? 13.170 -2.984 -15.755 1.00 70.12 67 TYR A O 1
ATOM 535 N N . LEU A 1 68 ? 14.281 -2.484 -17.631 1.00 65.44 68 LEU A N 1
ATOM 536 C CA . LEU A 1 68 ? 15.612 -2.555 -17.028 1.00 65.44 68 LEU A CA 1
ATOM 537 C C . LEU A 1 68 ? 15.883 -1.326 -16.152 1.00 65.44 68 LEU A C 1
ATOM 539 O O . LEU A 1 68 ? 15.447 -0.220 -16.469 1.00 65.44 68 LEU A O 1
ATOM 543 N N . ARG A 1 69 ? 16.617 -1.516 -15.047 1.00 63.38 69 ARG A N 1
ATOM 544 C CA . ARG A 1 69 ? 17.073 -0.402 -14.200 1.00 63.38 69 ARG A CA 1
ATOM 545 C C . ARG A 1 69 ? 17.963 0.552 -15.006 1.00 63.38 69 ARG A C 1
ATOM 547 O O . ARG A 1 69 ? 18.707 0.077 -15.868 1.00 63.38 69 ARG A O 1
ATOM 554 N N . PRO A 1 70 ? 17.966 1.860 -14.688 1.00 57.72 70 PRO A N 1
ATOM 555 C CA . PRO A 1 70 ? 19.066 2.730 -15.086 1.00 57.72 70 PRO A CA 1
ATOM 556 C C . PRO A 1 70 ? 20.373 2.047 -14.658 1.00 57.72 70 PRO A C 1
ATOM 558 O O . PRO A 1 70 ? 20.460 1.569 -13.526 1.00 57.72 70 PRO A O 1
ATOM 561 N N . GLY A 1 71 ? 21.319 1.886 -15.588 1.00 54.41 71 GLY A N 1
ATOM 562 C CA . GLY A 1 71 ? 22.505 1.044 -15.394 1.00 54.41 71 GLY A CA 1
ATOM 563 C C . GLY A 1 71 ? 23.341 1.409 -14.155 1.00 54.41 71 GLY A C 1
ATOM 564 O O . GLY A 1 71 ? 23.145 2.473 -13.568 1.00 54.41 71 GLY A O 1
ATOM 565 N N . PRO A 1 72 ? 24.305 0.558 -13.756 1.00 50.62 72 PRO A N 1
ATOM 566 C CA . PRO A 1 72 ? 25.154 0.775 -12.575 1.00 50.62 72 PRO A CA 1
ATOM 567 C C . PRO A 1 72 ? 25.934 2.104 -12.588 1.00 50.62 72 PRO A C 1
ATOM 569 O O . PRO A 1 72 ? 26.333 2.579 -11.529 1.00 50.62 72 PRO A O 1
ATOM 572 N N . ASP A 1 73 ? 26.070 2.741 -13.754 1.00 47.97 73 ASP A N 1
ATOM 573 C CA . ASP A 1 73 ? 26.715 4.046 -13.938 1.00 47.97 73 ASP A CA 1
ATOM 574 C C . ASP A 1 73 ? 25.763 5.250 -13.778 1.00 47.97 73 ASP A C 1
ATOM 576 O O . ASP A 1 73 ? 26.180 6.400 -13.913 1.00 47.97 73 ASP A O 1
ATOM 580 N N . ALA A 1 74 ? 24.470 5.028 -13.510 1.00 47.16 74 ALA A N 1
ATOM 581 C CA . ALA A 1 74 ? 23.467 6.092 -13.564 1.00 47.16 74 ALA A CA 1
ATOM 582 C C . ALA A 1 74 ? 23.427 7.001 -12.322 1.00 47.16 74 ALA A C 1
ATOM 584 O O . ALA A 1 74 ? 22.833 8.075 -12.397 1.00 47.16 74 ALA A O 1
ATOM 585 N N . GLY A 1 75 ? 24.056 6.639 -11.195 1.00 46.03 75 GLY A N 1
ATOM 586 C CA . GLY A 1 75 ? 24.005 7.441 -9.967 1.00 46.03 75 GLY A CA 1
ATOM 587 C C . GLY A 1 75 ? 25.310 7.435 -9.158 1.00 46.03 75 GLY A C 1
ATOM 588 O O . GLY A 1 75 ? 25.901 6.378 -8.966 1.00 46.03 75 GLY A O 1
ATOM 589 N N . PRO A 1 76 ? 25.743 8.576 -8.582 1.00 42.84 76 PRO A N 1
ATOM 590 C CA . PRO A 1 76 ? 26.995 8.683 -7.818 1.00 42.84 76 PRO A CA 1
ATOM 591 C C . PRO A 1 76 ? 26.959 7.996 -6.437 1.00 42.84 76 PRO A C 1
ATOM 593 O O . PRO A 1 76 ? 27.888 8.138 -5.643 1.00 42.84 76 PRO A O 1
ATOM 596 N N . LEU A 1 77 ? 25.871 7.301 -6.093 1.00 50.56 77 LEU A N 1
ATOM 597 C CA . LEU A 1 77 ? 25.616 6.776 -4.754 1.00 50.56 77 LEU A CA 1
ATOM 598 C C . LEU A 1 77 ? 25.315 5.281 -4.842 1.00 50.56 77 LEU A C 1
ATOM 600 O O . LEU A 1 77 ? 24.215 4.895 -5.231 1.00 50.56 77 LEU A O 1
ATOM 604 N N . GLY A 1 78 ? 26.293 4.461 -4.444 1.00 53.03 78 GLY A N 1
ATOM 605 C CA . GLY A 1 78 ? 26.176 3.004 -4.401 1.00 53.03 78 GLY A CA 1
ATOM 606 C C . GLY A 1 78 ? 24.998 2.488 -3.561 1.00 53.03 78 GLY A C 1
ATOM 607 O O . GLY A 1 78 ? 24.313 3.237 -2.846 1.00 53.03 78 GLY A O 1
ATOM 608 N N . ASN A 1 79 ? 24.759 1.176 -3.650 1.00 52.34 79 ASN A N 1
ATOM 609 C CA . ASN A 1 79 ? 23.719 0.502 -2.873 1.00 52.34 79 ASN A CA 1
ATOM 610 C C . ASN A 1 79 ? 23.896 0.779 -1.363 1.00 52.34 79 ASN A C 1
ATOM 612 O O . ASN A 1 79 ? 25.026 0.853 -0.878 1.00 52.34 79 ASN A O 1
ATOM 616 N N . PRO A 1 80 ? 22.804 0.962 -0.596 1.00 58.75 80 PRO A N 1
ATOM 617 C CA . PRO A 1 80 ? 22.904 1.141 0.848 1.00 58.75 80 PRO A CA 1
ATOM 618 C C . PRO A 1 80 ? 23.605 -0.050 1.515 1.00 58.75 80 PRO A C 1
ATOM 620 O O . PRO A 1 80 ? 23.323 -1.196 1.171 1.00 58.75 80 PRO A O 1
ATOM 623 N N . TRP A 1 81 ? 24.471 0.225 2.497 1.00 59.28 81 TRP A N 1
ATOM 624 C CA . TRP A 1 81 ? 25.323 -0.772 3.165 1.00 59.28 81 TRP A CA 1
ATOM 625 C C . TRP A 1 81 ? 24.551 -1.976 3.718 1.00 59.28 81 TRP A C 1
ATOM 627 O O . TRP A 1 81 ? 25.042 -3.098 3.670 1.00 59.28 81 TRP A O 1
ATOM 637 N N . LEU A 1 82 ? 23.329 -1.773 4.217 1.00 55.19 82 LEU A N 1
ATOM 638 C CA . LEU A 1 82 ? 22.538 -2.879 4.745 1.00 55.19 82 LEU A CA 1
ATOM 639 C C . LEU A 1 82 ? 21.969 -3.763 3.630 1.00 55.19 82 LEU A C 1
ATOM 641 O O . LEU A 1 82 ? 21.860 -4.966 3.822 1.00 55.19 82 LEU A O 1
ATOM 645 N N . ILE A 1 83 ? 21.646 -3.196 2.462 1.00 56.97 83 ILE A N 1
ATOM 646 C CA . ILE A 1 83 ? 21.231 -3.990 1.296 1.00 56.97 83 ILE A CA 1
ATOM 647 C C . ILE A 1 83 ? 22.413 -4.839 0.825 1.00 56.97 83 ILE A C 1
ATOM 649 O O . ILE A 1 83 ? 22.252 -6.046 0.700 1.00 56.97 83 ILE A O 1
ATOM 653 N N . SER A 1 84 ? 23.613 -4.254 0.716 1.00 58.91 84 SER A N 1
ATOM 654 C CA . SER A 1 84 ? 24.818 -5.037 0.407 1.00 58.91 84 SER A CA 1
ATOM 655 C C . SER A 1 84 ? 25.119 -6.104 1.466 1.00 58.91 84 SER A C 1
ATOM 657 O O . SER A 1 84 ? 25.537 -7.203 1.122 1.00 58.91 84 SER A O 1
ATOM 659 N N . SER A 1 85 ? 24.864 -5.837 2.752 1.00 60.97 85 SER A N 1
ATOM 660 C CA . SER A 1 85 ? 25.038 -6.840 3.812 1.00 60.97 85 SER A CA 1
ATOM 661 C C . SER A 1 85 ? 24.001 -7.966 3.748 1.00 60.97 85 SER A C 1
ATOM 663 O O . SER A 1 85 ? 24.326 -9.103 4.075 1.00 60.97 85 SER A O 1
ATOM 665 N N . ILE A 1 86 ? 22.761 -7.674 3.340 1.00 55.16 86 ILE A N 1
ATOM 666 C CA . ILE A 1 86 ? 21.705 -8.684 3.165 1.00 55.16 86 ILE A CA 1
ATOM 667 C C . ILE A 1 86 ? 22.005 -9.568 1.948 1.00 55.16 86 ILE A C 1
ATOM 669 O O . ILE A 1 86 ? 21.830 -10.783 2.047 1.00 55.16 86 ILE A O 1
ATOM 673 N N . ASP A 1 87 ? 22.528 -8.992 0.861 1.00 54.81 87 ASP A N 1
ATOM 674 C CA . ASP A 1 87 ? 22.949 -9.730 -0.339 1.00 54.81 87 ASP A CA 1
ATOM 675 C C . ASP A 1 87 ? 24.074 -10.745 -0.035 1.00 54.81 87 ASP A C 1
ATOM 677 O O . ASP A 1 87 ? 24.177 -11.780 -0.689 1.00 54.81 87 ASP A O 1
ATOM 681 N N . HIS A 1 88 ? 24.886 -10.505 1.004 1.00 56.81 88 HIS A N 1
ATOM 682 C CA . HIS A 1 88 ? 25.901 -11.457 1.473 1.00 56.81 88 HIS A CA 1
ATOM 683 C C . HIS A 1 88 ? 25.350 -12.609 2.333 1.00 56.81 88 HIS A C 1
ATOM 685 O O . HIS A 1 88 ? 26.007 -13.642 2.452 1.00 56.81 88 HIS A O 1
ATOM 691 N N . ILE A 1 89 ? 24.178 -12.444 2.956 1.00 52.75 89 ILE A N 1
ATOM 692 C CA . ILE A 1 89 ? 23.607 -13.416 3.910 1.00 52.75 89 ILE A CA 1
ATOM 693 C C . ILE A 1 89 ? 22.523 -14.273 3.250 1.00 52.75 89 ILE A C 1
ATOM 695 O O . ILE A 1 89 ? 22.372 -15.451 3.576 1.00 52.75 89 ILE A O 1
ATOM 699 N N . LEU A 1 90 ? 21.767 -13.700 2.317 1.00 43.50 90 LEU A N 1
ATOM 700 C CA . LEU A 1 90 ? 20.769 -14.414 1.534 1.00 43.50 90 LEU A CA 1
ATOM 701 C C . LEU A 1 90 ? 21.338 -14.641 0.127 1.00 43.50 90 LEU A C 1
ATOM 703 O O . LEU A 1 90 ? 21.285 -13.725 -0.685 1.00 43.50 90 LEU A O 1
ATOM 707 N N . PRO A 1 91 ? 21.814 -15.856 -0.221 1.00 41.38 91 PRO A N 1
ATOM 708 C CA . PRO A 1 91 ? 22.324 -16.166 -1.562 1.00 41.38 91 PRO A CA 1
ATOM 709 C C . PRO A 1 91 ? 21.214 -16.224 -2.624 1.00 41.38 91 PRO A C 1
ATOM 711 O O . PRO A 1 91 ? 21.440 -16.662 -3.751 1.00 41.38 91 PRO A O 1
ATOM 714 N N . PHE A 1 92 ? 20.001 -15.774 -2.292 1.00 42.25 92 PHE A N 1
ATOM 715 C CA . PHE A 1 92 ? 19.078 -15.329 -3.316 1.00 42.25 92 PHE A CA 1
ATOM 716 C C . PHE A 1 92 ? 19.707 -14.096 -3.947 1.00 42.25 92 PHE A C 1
ATOM 718 O O . PHE A 1 92 ? 19.590 -13.003 -3.403 1.00 42.25 92 PHE A O 1
ATOM 725 N N . GLN A 1 93 ? 20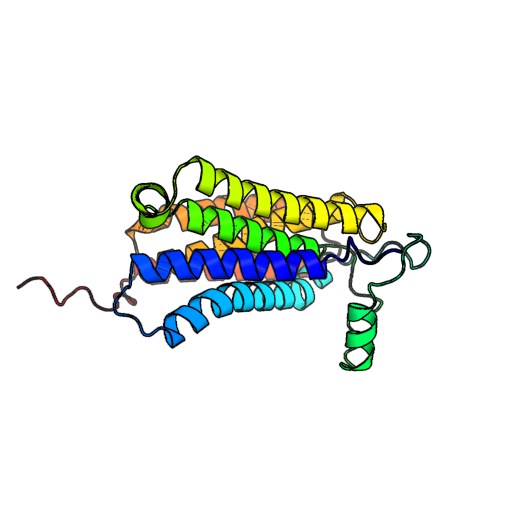.338 -14.274 -5.110 1.00 41.06 93 GLN A N 1
ATOM 726 C CA . GLN A 1 93 ? 20.460 -13.207 -6.093 1.00 41.06 93 GLN A CA 1
ATOM 727 C C . GLN A 1 93 ? 19.069 -12.578 -6.220 1.00 41.06 93 GLN A C 1
ATOM 729 O O . GLN A 1 93 ? 18.205 -13.078 -6.944 1.00 41.06 93 GLN A O 1
ATOM 734 N N . LEU A 1 94 ? 18.819 -11.499 -5.476 1.00 43.78 94 LEU A N 1
ATOM 735 C CA . LEU A 1 94 ? 17.651 -10.636 -5.597 1.00 43.78 94 LEU A CA 1
ATOM 736 C C . LEU A 1 94 ? 17.848 -9.827 -6.874 1.00 43.78 94 LEU A C 1
ATOM 738 O O . LEU A 1 94 ? 18.002 -8.614 -6.847 1.00 43.78 94 LEU A O 1
ATOM 742 N N . ALA A 1 95 ? 17.906 -10.572 -7.978 1.00 39.47 95 ALA A N 1
ATOM 743 C CA . ALA A 1 95 ? 18.165 -10.203 -9.346 1.00 39.47 95 ALA A CA 1
ATOM 744 C C . ALA A 1 95 ? 18.860 -8.843 -9.493 1.00 39.47 95 ALA A C 1
ATOM 746 O O . ALA A 1 95 ? 18.220 -7.784 -9.478 1.00 39.47 95 ALA A O 1
ATOM 747 N N . GLU A 1 96 ? 20.151 -8.902 -9.809 1.00 38.91 96 GLU A N 1
ATOM 748 C CA . GLU A 1 96 ? 20.853 -7.842 -10.540 1.00 38.91 96 GLU A CA 1
ATOM 749 C C . GLU A 1 96 ? 20.133 -7.472 -11.863 1.00 38.91 96 GLU A C 1
ATOM 751 O O . GLU A 1 96 ? 20.426 -6.441 -12.450 1.00 38.91 96 GLU A O 1
ATOM 756 N N . GLY A 1 97 ? 19.105 -8.232 -12.279 1.00 45.00 97 GLY A N 1
ATOM 757 C CA . GLY A 1 97 ? 18.131 -7.887 -13.324 1.00 45.00 97 GLY A CA 1
ATOM 758 C C . GLY A 1 97 ? 16.692 -7.596 -12.850 1.00 45.00 97 GLY A C 1
ATOM 759 O O . GLY A 1 97 ? 15.771 -7.664 -13.658 1.00 45.00 97 GLY A O 1
ATOM 760 N N . SER A 1 98 ? 16.427 -7.330 -11.561 1.00 53.00 98 SER A N 1
ATOM 761 C CA . SER A 1 98 ? 15.057 -7.032 -11.104 1.00 53.00 98 SER A CA 1
ATOM 762 C C . SER A 1 98 ? 14.636 -5.652 -11.598 1.00 53.00 98 SER A C 1
ATOM 764 O O . SER A 1 98 ? 15.155 -4.642 -11.116 1.00 53.00 98 SER A O 1
ATOM 766 N N . GLY A 1 99 ? 13.685 -5.640 -12.531 1.00 60.31 99 GLY A N 1
ATOM 767 C CA . GLY A 1 99 ? 13.294 -4.461 -13.295 1.00 60.31 99 GLY A CA 1
ATOM 768 C C . GLY A 1 99 ? 13.042 -3.176 -12.494 1.00 60.31 99 GLY A C 1
ATOM 769 O O . GLY A 1 99 ? 12.748 -3.204 -11.291 1.00 60.31 99 GLY A O 1
ATOM 770 N N . ASP 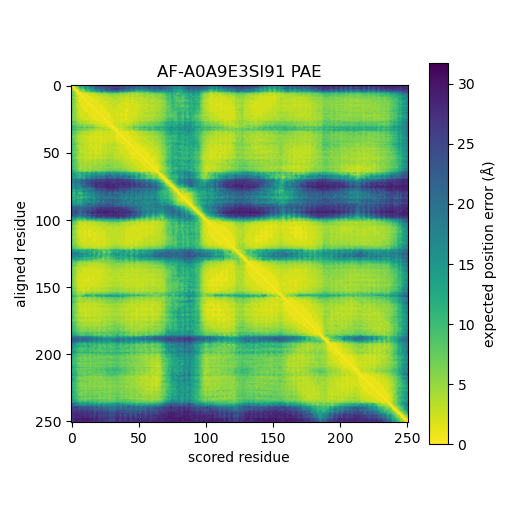A 1 100 ? 13.186 -2.045 -13.187 1.00 71.31 100 ASP A N 1
ATOM 771 C CA . ASP A 1 100 ? 13.039 -0.677 -12.685 1.00 71.31 100 ASP A CA 1
ATOM 772 C C . ASP A 1 100 ? 11.633 -0.409 -12.149 1.00 71.31 100 ASP A C 1
ATOM 774 O O . ASP A 1 100 ? 11.443 0.257 -11.133 1.00 71.31 100 ASP A O 1
ATOM 778 N N . VAL A 1 101 ? 10.622 -0.966 -12.809 1.00 78.88 101 VAL A N 1
ATOM 779 C CA . VAL A 1 101 ? 9.224 -0.641 -12.544 1.00 78.88 101 VAL A CA 1
ATOM 780 C C . VAL A 1 101 ? 8.499 -1.844 -11.931 1.00 78.88 101 VAL A C 1
ATOM 782 O O . VAL A 1 101 ? 8.599 -2.950 -12.458 1.00 78.88 101 VAL A O 1
ATOM 785 N N . PRO A 1 102 ? 7.703 -1.655 -10.864 1.00 82.62 102 PRO A N 1
ATOM 786 C CA . PRO A 1 102 ? 7.648 -0.479 -9.996 1.00 82.62 102 PRO A CA 1
ATOM 787 C C . PRO A 1 102 ? 8.771 -0.473 -8.943 1.00 82.62 102 PRO A C 1
ATOM 789 O O . PRO A 1 102 ? 9.265 -1.519 -8.505 1.00 82.62 102 PRO A O 1
ATOM 792 N N . SER A 1 103 ? 9.099 0.717 -8.430 1.00 87.19 103 SER A N 1
ATOM 793 C CA . SER A 1 103 ? 9.972 0.859 -7.259 1.00 87.19 103 SER A CA 1
ATOM 794 C C . SER A 1 103 ? 9.350 0.193 -6.027 1.00 87.19 103 SER A C 1
ATOM 796 O O . SER A 1 103 ? 8.348 0.654 -5.471 1.00 87.19 103 SER A O 1
ATOM 798 N N . GLY A 1 104 ? 9.968 -0.892 -5.555 1.00 86.56 104 GLY A N 1
ATOM 799 C CA . GLY A 1 104 ? 9.472 -1.646 -4.400 1.00 86.56 104 GLY A CA 1
ATOM 800 C C . GLY A 1 104 ? 9.475 -0.834 -3.099 1.00 86.56 104 GLY A C 1
ATOM 801 O O . GLY A 1 104 ? 8.543 -0.946 -2.307 1.00 86.56 104 GLY A O 1
ATOM 802 N N . PHE A 1 105 ? 10.487 0.017 -2.887 1.00 88.00 105 PHE A N 1
ATOM 803 C CA . PHE A 1 105 ? 10.541 0.908 -1.718 1.00 88.00 105 PHE A CA 1
ATOM 804 C C . PHE A 1 105 ? 9.441 1.972 -1.769 1.00 88.00 105 PHE A C 1
ATOM 806 O O . PHE A 1 105 ? 8.783 2.216 -0.765 1.00 88.00 105 PHE A O 1
ATOM 813 N N . ALA A 1 106 ? 9.188 2.567 -2.939 1.00 91.56 106 ALA A N 1
ATOM 814 C CA . ALA A 1 106 ? 8.081 3.509 -3.093 1.00 91.56 106 ALA A CA 1
ATOM 815 C C . ALA A 1 106 ? 6.727 2.826 -2.842 1.00 91.56 106 ALA A C 1
ATOM 817 O O . ALA A 1 106 ? 5.884 3.367 -2.128 1.00 91.56 106 ALA A O 1
ATOM 818 N N . THR A 1 107 ? 6.557 1.607 -3.362 1.00 92.38 107 THR A N 1
ATOM 819 C CA . THR A 1 107 ? 5.333 0.810 -3.190 1.00 92.38 107 THR A CA 1
ATOM 820 C C . THR A 1 107 ? 5.050 0.564 -1.705 1.00 92.38 107 THR A C 1
ATOM 822 O O . THR A 1 107 ? 3.983 0.903 -1.197 1.00 92.38 107 THR A O 1
ATOM 825 N N . ARG A 1 108 ? 6.038 0.033 -0.976 1.00 92.06 108 ARG A N 1
ATOM 826 C CA . ARG A 1 108 ? 5.933 -0.280 0.456 1.00 92.06 108 ARG A CA 1
ATOM 827 C C . ARG A 1 108 ? 5.688 0.955 1.321 1.00 92.06 108 ARG A C 1
ATOM 829 O O . ARG A 1 108 ? 4.802 0.932 2.173 1.00 92.06 108 ARG A O 1
ATOM 836 N N . GLN A 1 109 ? 6.418 2.042 1.078 1.00 94.50 109 GLN A N 1
ATOM 837 C CA . GLN A 1 109 ? 6.229 3.277 1.836 1.00 94.50 109 GLN A CA 1
ATOM 838 C C . GLN A 1 109 ? 4.851 3.905 1.580 1.00 94.50 109 GLN A C 1
ATOM 840 O O . GLN A 1 109 ? 4.250 4.453 2.502 1.00 94.50 109 GLN A O 1
ATOM 845 N N . THR A 1 110 ? 4.316 3.776 0.361 1.00 95.94 110 THR A N 1
ATOM 846 C CA . THR A 1 110 ? 2.953 4.225 0.035 1.00 95.94 110 THR A CA 1
ATOM 847 C C . THR A 1 110 ? 1.906 3.423 0.810 1.00 95.94 110 THR A C 1
ATOM 849 O O . THR A 1 110 ? 0.987 4.011 1.371 1.00 95.94 110 THR A O 1
ATOM 852 N N . VAL A 1 111 ? 2.070 2.098 0.929 1.00 94.19 111 VAL A N 1
ATOM 853 C CA . VAL A 1 111 ? 1.178 1.250 1.743 1.00 94.19 111 VAL A CA 1
ATOM 854 C C . VAL A 1 111 ? 1.188 1.675 3.217 1.00 94.19 111 VAL A C 1
ATOM 856 O O . VAL A 1 111 ? 0.126 1.796 3.823 1.00 94.19 111 VAL A O 1
ATOM 859 N N . LEU A 1 112 ? 2.362 1.959 3.795 1.00 94.44 112 LEU A N 1
ATOM 860 C CA . LEU A 1 112 ? 2.467 2.453 5.178 1.00 94.44 112 LEU A CA 1
ATOM 861 C C . LEU A 1 112 ? 1.813 3.829 5.357 1.00 94.44 112 LEU A C 1
ATOM 863 O O . LEU A 1 112 ? 1.151 4.077 6.369 1.00 94.44 112 LEU A O 1
ATOM 867 N N . PHE A 1 113 ? 1.973 4.716 4.373 1.00 96.19 113 PHE A N 1
ATOM 868 C CA . PHE A 1 113 ? 1.318 6.019 4.364 1.00 96.19 113 PHE A CA 1
ATOM 869 C C . PHE A 1 113 ? -0.208 5.883 4.347 1.00 96.19 113 PHE A C 1
ATOM 871 O O . PHE A 1 113 ? -0.881 6.439 5.214 1.00 96.19 113 PHE A O 1
ATOM 878 N N . LEU A 1 114 ? -0.755 5.083 3.431 1.00 95.00 114 LEU A N 1
ATOM 879 C CA . LEU A 1 114 ? -2.199 4.859 3.332 1.00 95.00 114 LEU A CA 1
ATOM 880 C C . LEU A 1 114 ? -2.765 4.187 4.583 1.00 95.00 114 LEU A C 1
ATOM 882 O O . LEU A 1 114 ? -3.824 4.585 5.062 1.00 95.00 114 LEU A O 1
ATOM 886 N N . LEU A 1 115 ? -2.028 3.243 5.175 1.00 92.75 115 LEU A N 1
ATOM 887 C CA . LEU A 1 115 ? -2.406 2.640 6.449 1.00 92.75 115 LEU A CA 1
ATOM 888 C C . LEU A 1 115 ? -2.414 3.674 7.586 1.00 92.75 115 LEU A C 1
ATOM 890 O O . LEU A 1 115 ? -3.322 3.664 8.413 1.00 92.75 115 LEU A O 1
ATOM 894 N N . THR A 1 116 ? -1.451 4.603 7.605 1.00 94.12 116 THR A N 1
ATOM 895 C CA . THR A 1 116 ? -1.436 5.720 8.565 1.00 94.12 116 THR A CA 1
ATOM 896 C C . THR A 1 116 ? -2.701 6.564 8.434 1.00 94.12 116 THR A C 1
ATOM 898 O O . THR A 1 116 ? -3.382 6.799 9.432 1.00 94.12 116 THR A O 1
ATOM 901 N N . VAL A 1 117 ? -3.023 7.000 7.210 1.00 92.44 117 VAL A N 1
ATOM 902 C CA . VAL A 1 117 ? -4.219 7.806 6.923 1.00 92.44 117 VAL A CA 1
ATOM 903 C C . VAL A 1 117 ? -5.472 7.048 7.351 1.00 92.44 117 VAL A C 1
ATOM 905 O O . VAL A 1 117 ? -6.276 7.572 8.117 1.00 92.44 117 VAL A O 1
ATOM 908 N N . TRP A 1 118 ? -5.597 5.784 6.947 1.00 90.25 118 TRP A N 1
ATOM 909 C CA . TRP A 1 118 ? -6.760 4.967 7.271 1.00 90.25 118 TRP A CA 1
ATOM 910 C C . TRP A 1 118 ? -6.965 4.783 8.782 1.00 90.25 118 TRP A C 1
ATOM 912 O O . TRP A 1 118 ? -8.101 4.899 9.240 1.00 90.25 118 TRP A O 1
ATOM 922 N N . ILE A 1 119 ? -5.903 4.543 9.568 1.00 89.19 119 ILE A N 1
ATOM 923 C CA . ILE A 1 119 ? -6.000 4.415 11.038 1.00 89.19 119 ILE A CA 1
ATOM 924 C C . ILE A 1 119 ? -6.419 5.745 11.678 1.00 89.19 119 ILE A C 1
ATOM 926 O O . ILE A 1 119 ? -7.258 5.761 12.579 1.00 89.19 119 ILE A O 1
ATOM 930 N N . VAL A 1 120 ? -5.833 6.860 11.232 1.00 88.69 120 VAL A N 1
ATOM 931 C CA . VAL A 1 120 ? -6.088 8.195 11.798 1.00 88.69 120 VAL A CA 1
ATOM 932 C C . VAL A 1 120 ? -7.516 8.676 11.523 1.00 88.69 120 VAL A C 1
ATOM 934 O O . VAL A 1 120 ? -8.079 9.390 12.354 1.00 88.69 120 VAL A O 1
ATOM 937 N N . GLU A 1 121 ? -8.111 8.266 10.402 1.00 86.75 121 GLU A N 1
ATOM 938 C CA . GLU A 1 121 ? -9.502 8.575 10.047 1.00 86.75 121 GLU A CA 1
ATOM 939 C C . GLU A 1 121 ? -10.537 7.664 10.733 1.00 86.75 121 GLU A C 1
ATOM 941 O O . GLU A 1 121 ? -11.739 7.912 10.631 1.00 86.75 121 GLU A O 1
ATOM 946 N N . GLN A 1 122 ? -10.124 6.628 11.476 1.00 83.50 122 GLN A N 1
ATOM 947 C CA . GLN A 1 122 ? -11.085 5.825 12.237 1.00 83.50 122 GLN A CA 1
ATOM 948 C C . GLN A 1 122 ? -11.725 6.660 13.357 1.00 83.50 122 GLN A C 1
ATOM 950 O O . GLN A 1 122 ? -11.023 7.303 14.137 1.00 83.50 122 GLN A O 1
ATOM 955 N N . LYS A 1 123 ? -13.057 6.590 13.507 1.00 70.44 123 LYS A N 1
ATOM 956 C CA . LYS A 1 123 ? -13.827 7.371 14.503 1.00 70.44 123 LYS A CA 1
ATOM 957 C C . LYS A 1 123 ? -13.223 7.416 15.923 1.00 70.44 123 LYS A C 1
ATOM 959 O O . LYS A 1 123 ? -13.088 8.516 16.456 1.00 70.44 123 LYS A O 1
ATOM 964 N N . PRO A 1 124 ? -12.775 6.293 16.529 1.00 65.31 124 PRO A N 1
ATOM 965 C CA . PRO A 1 124 ? -12.175 6.307 17.870 1.00 65.31 124 PRO A CA 1
ATOM 966 C C . PRO A 1 124 ? -10.922 7.190 17.952 1.00 65.31 124 PRO A C 1
ATOM 968 O O . PRO A 1 124 ? -10.675 7.857 18.954 1.00 65.31 124 PRO A O 1
ATOM 971 N N . MET A 1 125 ? -10.142 7.224 16.870 1.00 62.84 125 MET A N 1
ATOM 972 C CA . MET A 1 125 ? -8.945 8.051 16.735 1.00 62.84 125 MET A CA 1
ATOM 973 C C . MET A 1 125 ? -9.275 9.515 16.459 1.00 62.84 125 MET A C 1
ATOM 975 O O . MET A 1 125 ? -8.640 10.404 17.032 1.00 62.84 125 MET A O 1
ATOM 979 N N . GLY A 1 126 ? -10.267 9.746 15.599 1.00 60.34 126 GLY A N 1
ATOM 980 C CA . GLY A 1 126 ? -10.672 11.063 15.130 1.00 60.34 126 GLY A CA 1
ATOM 981 C C . GLY A 1 126 ? -11.319 11.948 16.191 1.00 60.34 126 GLY A C 1
ATOM 982 O O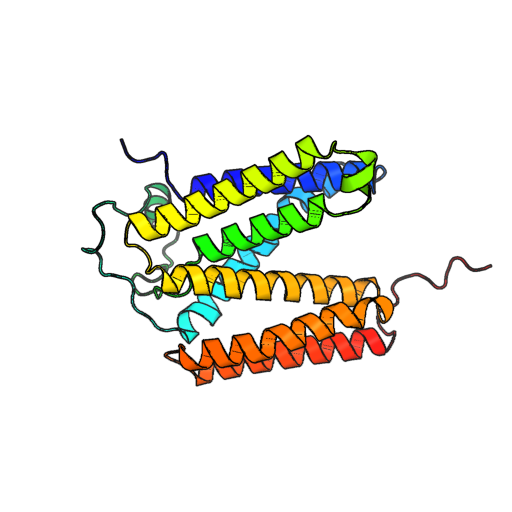 . GLY A 1 126 ? -11.087 13.157 16.172 1.00 60.34 126 GLY A O 1
ATOM 983 N N . GLU A 1 127 ? -12.099 11.350 17.095 1.00 62.53 127 GLU A N 1
ATOM 984 C CA . GLU A 1 127 ? -12.948 12.075 18.051 1.00 62.53 127 GLU A CA 1
ATOM 985 C C . GLU A 1 127 ? -12.428 12.022 19.498 1.00 62.53 127 GLU A C 1
ATOM 987 O O . GLU A 1 127 ? -12.602 12.991 20.235 1.00 62.53 127 GLU A O 1
ATOM 992 N N . TYR A 1 128 ? -11.749 10.940 19.913 1.00 61.09 128 TYR A N 1
ATOM 993 C CA . TYR A 1 128 ? -11.490 10.687 21.342 1.00 61.09 128 TYR A CA 1
ATOM 994 C C . TYR A 1 128 ? -10.010 10.628 21.748 1.00 61.09 128 TYR A C 1
ATOM 996 O O . TYR A 1 128 ? -9.686 10.895 22.904 1.00 61.09 128 TYR A O 1
ATOM 1004 N N . LEU A 1 129 ? -9.092 10.290 20.835 1.00 66.88 129 LEU A N 1
ATOM 1005 C CA . LEU A 1 129 ? -7.688 10.011 21.197 1.00 66.88 129 LEU A CA 1
ATOM 1006 C C . LEU A 1 129 ? -6.701 11.081 20.745 1.00 66.88 129 LEU A C 1
ATOM 1008 O O . LEU A 1 129 ? -5.683 11.314 21.408 1.00 66.88 129 LEU A O 1
ATOM 1012 N N . PHE A 1 130 ? -6.972 11.733 19.616 1.00 76.31 130 PHE A N 1
ATOM 1013 C CA . PHE A 1 130 ? -6.085 12.746 19.069 1.00 76.31 130 PHE A CA 1
ATOM 1014 C C . PHE A 1 130 ? -6.811 14.056 18.821 1.00 76.31 130 PHE A C 1
ATOM 1016 O O . PHE A 1 130 ? -7.843 14.110 18.165 1.00 76.31 130 PHE A O 1
ATOM 1023 N N . SER A 1 131 ? -6.191 15.151 19.265 1.00 81.38 131 SER A N 1
ATOM 1024 C CA . SER A 1 131 ? -6.543 16.467 18.747 1.00 81.38 131 SER A CA 1
ATOM 1025 C C . SER A 1 131 ? -6.278 16.514 17.242 1.00 81.38 131 SER A C 1
ATOM 1027 O O . SER A 1 131 ? -5.349 15.867 16.746 1.00 81.38 131 SER A O 1
ATOM 1029 N N . ASN A 1 132 ? -7.037 17.341 16.520 1.00 82.75 132 ASN A N 1
ATOM 1030 C CA . ASN A 1 132 ? -6.860 17.522 15.077 1.00 82.75 132 ASN A CA 1
ATOM 1031 C C . ASN A 1 132 ? -5.389 17.819 14.704 1.00 82.75 132 ASN A C 1
ATOM 1033 O O . ASN A 1 132 ? -4.847 17.251 13.761 1.00 82.75 132 ASN A O 1
ATOM 1037 N N . ARG A 1 133 ? -4.686 18.611 15.530 1.00 85.56 133 ARG A N 1
ATOM 1038 C CA . ARG A 1 133 ? -3.247 18.888 15.360 1.00 85.56 133 ARG A CA 1
ATOM 1039 C C . ARG A 1 133 ? -2.394 17.617 15.373 1.00 85.56 133 ARG A C 1
ATOM 1041 O O . ARG A 1 133 ? -1.552 17.461 14.500 1.00 85.56 133 ARG A O 1
ATOM 1048 N N . ARG A 1 134 ? -2.615 16.700 16.324 1.00 86.00 134 ARG A N 1
ATOM 1049 C CA . ARG A 1 134 ? -1.858 15.436 16.401 1.00 86.00 134 ARG A CA 1
ATOM 1050 C C . ARG A 1 134 ? -2.145 14.531 15.203 1.00 86.00 134 ARG A C 1
ATOM 1052 O O . ARG A 1 134 ? -1.204 13.947 14.674 1.00 86.00 134 ARG A O 1
ATOM 1059 N N . ARG A 1 135 ? -3.405 14.449 14.755 1.00 85.12 135 ARG A N 1
ATOM 1060 C CA . ARG A 1 135 ? -3.794 13.700 13.542 1.00 85.12 135 ARG A CA 1
ATOM 1061 C C . ARG A 1 135 ? -3.022 14.200 12.322 1.00 85.12 135 ARG A C 1
ATOM 1063 O O . ARG A 1 135 ? -2.339 13.417 11.665 1.00 85.12 135 ARG A O 1
ATOM 1070 N N . ILE A 1 136 ? -3.049 15.516 12.103 1.00 88.69 136 ILE A N 1
ATOM 1071 C CA . ILE A 1 136 ? -2.313 16.179 11.022 1.00 88.69 136 ILE A CA 1
ATOM 1072 C C . ILE A 1 136 ? -0.811 15.903 11.141 1.00 88.69 136 ILE A C 1
ATOM 1074 O O . ILE A 1 136 ? -0.187 15.576 10.140 1.00 88.69 136 ILE A O 1
ATOM 1078 N N . SER A 1 137 ? -0.223 15.961 12.342 1.00 90.94 137 SER A N 1
ATOM 1079 C CA . SER A 1 137 ? 1.205 15.669 12.530 1.00 90.94 137 SER A CA 1
ATOM 1080 C C . SER A 1 137 ? 1.585 14.239 12.136 1.00 90.94 137 SER A C 1
ATOM 1082 O O . SER A 1 137 ? 2.616 14.052 11.495 1.00 90.94 137 SER A O 1
ATOM 1084 N N . TYR A 1 138 ? 0.774 13.233 12.482 1.00 90.56 138 TYR A N 1
ATOM 1085 C CA . TYR A 1 138 ? 1.036 11.841 12.097 1.00 90.56 138 TYR A CA 1
ATOM 1086 C C . TYR A 1 138 ? 0.953 11.637 10.582 1.00 90.56 138 TYR A C 1
ATOM 1088 O O . TYR A 1 138 ? 1.847 11.023 9.995 1.00 90.56 138 TYR A O 1
ATOM 1096 N N . VAL A 1 139 ? -0.085 12.188 9.948 1.00 93.19 139 VAL A N 1
ATOM 1097 C CA . VAL A 1 139 ? -0.255 12.124 8.490 1.00 93.19 139 VAL A CA 1
ATOM 1098 C C . VAL A 1 139 ? 0.875 12.873 7.784 1.00 93.19 139 VAL A C 1
ATOM 1100 O O . VAL A 1 139 ? 1.482 12.325 6.868 1.00 93.1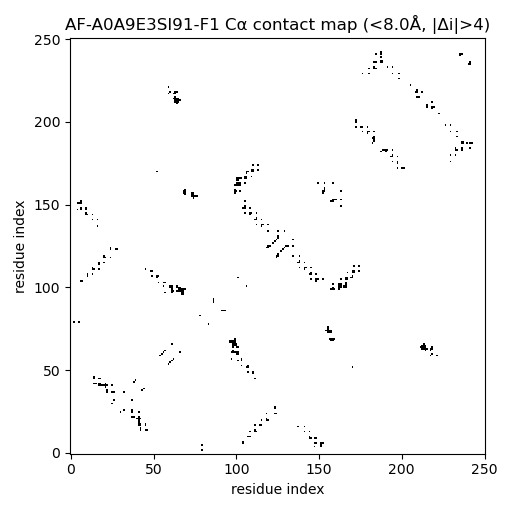9 139 VAL A O 1
ATOM 1103 N N . ALA A 1 140 ? 1.219 14.078 8.245 1.00 94.56 140 ALA A N 1
ATOM 1104 C CA . ALA A 1 140 ? 2.298 14.884 7.685 1.00 94.56 140 ALA A CA 1
ATOM 1105 C C . ALA A 1 140 ? 3.659 14.192 7.817 1.00 94.56 140 ALA A C 1
ATOM 1107 O O . ALA A 1 140 ? 4.408 14.140 6.849 1.00 94.56 140 ALA A O 1
ATOM 1108 N N . LEU A 1 141 ? 3.972 13.608 8.978 1.00 95.19 141 LEU A N 1
ATOM 1109 C CA . LEU A 1 141 ? 5.217 12.863 9.168 1.00 95.19 141 LEU A CA 1
ATOM 1110 C C . LEU A 1 141 ? 5.284 11.643 8.239 1.00 95.19 141 LEU A C 1
ATOM 1112 O O . LEU A 1 141 ? 6.305 11.421 7.594 1.00 95.19 141 LEU A O 1
ATOM 1116 N N . SER A 1 142 ? 4.195 10.881 8.124 1.00 95.25 142 SER A N 1
ATOM 1117 C CA . SER A 1 142 ? 4.126 9.723 7.224 1.00 95.25 142 SER A CA 1
ATOM 1118 C C . SER A 1 142 ? 4.256 10.129 5.749 1.00 95.25 142 SER A C 1
ATOM 1120 O O . SER A 1 142 ? 4.984 9.493 4.984 1.00 95.25 142 SER A O 1
ATOM 1122 N N . PHE A 1 143 ? 3.638 11.250 5.366 1.00 96.44 143 PHE A N 1
ATOM 1123 C CA . PHE A 1 143 ? 3.777 11.845 4.039 1.00 96.44 143 PHE A CA 1
ATOM 1124 C C . PHE A 1 143 ? 5.212 12.310 3.760 1.00 96.44 143 PHE A C 1
ATOM 1126 O O . PHE A 1 143 ? 5.749 12.031 2.692 1.00 96.44 143 PHE A O 1
ATOM 1133 N N . LEU A 1 144 ? 5.880 12.946 4.729 1.00 95.44 144 LEU A N 1
ATOM 1134 C CA . LEU A 1 144 ? 7.289 13.327 4.604 1.00 95.44 144 LEU A CA 1
ATOM 1135 C C . LEU A 1 144 ? 8.188 12.101 4.412 1.00 95.44 144 LEU A C 1
ATOM 1137 O O . LEU A 1 144 ? 9.056 12.126 3.545 1.00 95.44 144 LEU A O 1
ATOM 1141 N N . LEU A 1 145 ? 7.965 11.007 5.149 1.00 94.38 145 LEU A N 1
ATOM 1142 C CA . LEU A 1 145 ? 8.711 9.754 4.952 1.00 94.38 145 LEU A CA 1
ATOM 1143 C C . LEU A 1 145 ? 8.504 9.173 3.544 1.00 94.38 145 LEU A C 1
ATOM 1145 O O . LEU A 1 145 ? 9.456 8.671 2.937 1.00 94.38 145 LEU A O 1
ATOM 1149 N N . LEU A 1 146 ? 7.284 9.269 3.002 1.00 95.50 146 LEU A N 1
ATOM 1150 C CA . LEU A 1 146 ? 7.000 8.920 1.610 1.00 95.50 146 LEU A CA 1
ATOM 1151 C C . LEU A 1 146 ? 7.777 9.818 0.644 1.00 95.50 146 LEU A C 1
ATOM 1153 O O . LEU A 1 146 ? 8.494 9.293 -0.205 1.00 95.50 146 LEU A O 1
ATOM 1157 N N . LEU A 1 147 ? 7.715 11.141 0.804 1.00 94.31 147 LEU A N 1
ATOM 1158 C CA . LEU A 1 147 ? 8.450 12.081 -0.046 1.00 94.31 147 LEU A CA 1
ATOM 1159 C C . LEU A 1 147 ? 9.962 11.846 0.003 1.00 94.31 147 LEU A C 1
ATOM 1161 O O . LEU A 1 147 ? 10.592 11.780 -1.048 1.00 94.31 147 LEU A O 1
ATOM 1165 N N . PHE A 1 148 ? 10.546 11.645 1.186 1.00 92.00 148 PHE A N 1
ATOM 1166 C CA . PHE A 1 148 ? 11.970 11.330 1.321 1.00 92.00 148 PHE A CA 1
ATOM 1167 C C . PHE A 1 148 ? 12.330 9.991 0.672 1.00 92.00 148 PHE A C 1
ATOM 1169 O O . PHE A 1 148 ? 13.389 9.862 0.053 1.00 92.00 148 PHE A O 1
ATOM 1176 N N . THR A 1 149 ? 11.443 8.998 0.742 1.00 91.12 149 THR A N 1
ATOM 1177 C CA . THR A 1 149 ? 11.629 7.728 0.033 1.00 91.12 149 THR A CA 1
ATOM 1178 C C . THR A 1 149 ? 11.591 7.933 -1.480 1.00 91.12 149 THR A C 1
ATOM 1180 O O . THR A 1 149 ? 12.512 7.507 -2.167 1.00 91.12 149 THR A O 1
ATOM 1183 N N . LEU A 1 150 ? 10.585 8.626 -2.018 1.00 90.94 150 LEU A N 1
ATOM 1184 C CA . LEU A 1 150 ? 10.489 8.908 -3.455 1.00 90.94 150 LEU A CA 1
ATOM 1185 C C . LEU A 1 150 ? 11.698 9.715 -3.944 1.00 90.94 150 LEU A C 1
ATOM 1187 O O . LEU A 1 150 ? 12.354 9.326 -4.911 1.00 90.94 150 LEU A O 1
ATOM 1191 N N . PHE A 1 151 ? 12.047 10.781 -3.222 1.00 88.19 151 PHE A N 1
ATOM 1192 C CA . PHE A 1 151 ? 13.179 11.644 -3.537 1.00 88.19 151 PHE A CA 1
ATOM 1193 C C . PHE A 1 151 ? 14.503 10.882 -3.496 1.00 88.19 151 PHE A C 1
ATOM 1195 O O . PHE A 1 151 ? 15.279 10.969 -4.437 1.00 88.19 151 PHE A O 1
ATOM 1202 N N . SER A 1 152 ? 14.760 10.080 -2.459 1.00 85.38 152 SER A N 1
ATOM 1203 C CA . SER A 1 152 ? 16.000 9.293 -2.369 1.00 85.38 152 SER A CA 1
ATOM 1204 C C . SER A 1 152 ? 16.127 8.250 -3.482 1.00 85.38 152 SER A C 1
ATOM 1206 O O . SER A 1 152 ? 17.239 7.971 -3.931 1.00 85.38 152 SER A O 1
ATOM 1208 N N . ARG A 1 153 ? 15.012 7.684 -3.963 1.00 84.31 153 ARG A N 1
ATOM 1209 C CA . ARG A 1 153 ? 15.017 6.760 -5.107 1.00 84.31 153 ARG A CA 1
ATOM 1210 C C . ARG A 1 153 ? 15.263 7.485 -6.432 1.00 84.31 153 ARG A C 1
ATOM 1212 O O . ARG A 1 153 ? 16.046 6.976 -7.229 1.00 84.31 153 ARG A O 1
ATOM 1219 N N . TYR A 1 154 ? 14.663 8.659 -6.627 1.00 84.12 154 TYR A N 1
ATOM 1220 C CA . TYR A 1 154 ? 14.871 9.487 -7.819 1.00 84.12 154 TYR A CA 1
ATOM 1221 C C . TYR A 1 154 ? 16.284 10.089 -7.873 1.00 84.12 154 TYR A C 1
ATOM 1223 O O . TYR A 1 154 ? 16.995 9.923 -8.855 1.00 84.12 154 TYR A O 1
ATOM 1231 N N . TYR A 1 155 ? 16.724 10.738 -6.792 1.00 80.44 155 TYR A N 1
ATOM 1232 C CA . TYR A 1 155 ? 17.993 11.470 -6.717 1.00 80.44 155 TYR A CA 1
ATOM 1233 C C . TYR A 1 155 ? 19.218 10.566 -6.882 1.00 80.44 155 TYR A C 1
ATOM 1235 O O . TYR A 1 155 ? 20.221 10.967 -7.461 1.00 80.44 155 TYR A O 1
ATOM 1243 N N . ARG A 1 156 ? 19.137 9.319 -6.406 1.00 72.00 156 ARG A N 1
ATOM 1244 C CA . ARG A 1 156 ? 20.188 8.311 -6.619 1.00 72.00 156 ARG A CA 1
ATOM 1245 C C . ARG A 1 156 ? 20.147 7.683 -8.018 1.00 72.00 156 ARG A C 1
ATOM 1247 O O . ARG A 1 156 ? 20.851 6.706 -8.231 1.00 72.00 156 ARG A O 1
ATOM 1254 N N . ALA A 1 157 ? 19.287 8.178 -8.913 1.00 65.44 157 ALA A N 1
ATOM 1255 C CA . ALA A 1 157 ? 19.042 7.642 -10.252 1.00 65.44 157 ALA A CA 1
ATOM 1256 C C . ALA A 1 157 ? 18.728 6.135 -10.276 1.00 65.44 157 ALA A C 1
ATOM 1258 O O . ALA A 1 157 ? 18.944 5.453 -11.270 1.00 65.44 157 ALA A O 1
ATOM 1259 N N . ASN A 1 158 ? 18.178 5.613 -9.177 1.00 70.81 158 ASN A N 1
ATOM 1260 C CA . ASN A 1 158 ? 17.812 4.203 -9.072 1.00 70.81 158 ASN A CA 1
ATOM 1261 C C . ASN A 1 158 ? 16.491 3.888 -9.781 1.00 70.81 158 ASN A C 1
ATOM 1263 O O . ASN A 1 158 ? 16.197 2.715 -9.975 1.00 70.81 158 ASN A O 1
ATOM 1267 N N . HIS A 1 159 ? 15.677 4.916 -10.045 1.00 78.88 159 HIS A N 1
ATOM 1268 C CA . HIS A 1 159 ? 14.370 4.819 -10.683 1.00 78.88 159 HIS A CA 1
ATOM 1269 C C . HIS A 1 159 ? 14.028 6.097 -11.441 1.00 78.88 159 HIS A C 1
ATOM 1271 O O . HIS A 1 159 ? 14.280 7.203 -10.952 1.00 78.88 159 HIS A O 1
ATOM 1277 N N . SER A 1 160 ? 13.362 5.944 -12.584 1.00 82.25 160 SER A N 1
ATOM 1278 C CA . SER A 1 160 ? 12.726 7.065 -13.280 1.00 82.25 160 SER A CA 1
ATOM 1279 C C . SER A 1 160 ? 11.554 7.648 -12.473 1.00 82.25 160 SER A C 1
ATOM 1281 O O . SER A 1 160 ? 10.925 6.967 -11.658 1.00 82.25 160 SER A O 1
ATOM 1283 N N . PHE A 1 161 ? 11.202 8.914 -12.721 1.00 81.56 161 PHE A N 1
ATOM 1284 C CA . PHE A 1 161 ? 10.011 9.528 -12.113 1.00 81.56 161 PHE A CA 1
ATOM 1285 C C . PHE A 1 161 ? 8.727 8.755 -12.464 1.00 81.56 161 PHE A C 1
ATOM 1287 O O . PHE A 1 161 ? 7.851 8.566 -11.621 1.00 81.56 161 PHE A O 1
ATOM 1294 N N . PHE A 1 162 ? 8.663 8.217 -13.684 1.00 82.56 162 PHE A N 1
ATOM 1295 C CA . PHE A 1 162 ? 7.586 7.349 -14.146 1.00 82.56 162 PHE A CA 1
ATOM 1296 C C . PHE A 1 162 ? 7.455 6.068 -13.302 1.00 82.56 162 PHE A C 1
ATOM 1298 O O . PHE A 1 162 ? 6.362 5.757 -12.823 1.00 82.56 162 PHE A O 1
ATOM 1305 N N . ALA A 1 163 ? 8.568 5.378 -13.021 1.00 82.69 163 ALA A N 1
ATOM 1306 C CA . ALA A 1 163 ? 8.591 4.188 -12.164 1.00 82.69 163 ALA A CA 1
ATOM 1307 C C . ALA A 1 163 ? 8.059 4.461 -10.746 1.00 82.69 163 ALA A C 1
ATOM 1309 O O . ALA A 1 163 ? 7.443 3.592 -10.121 1.00 82.69 163 ALA A O 1
ATOM 1310 N N . LEU A 1 164 ? 8.292 5.674 -10.233 1.00 88.88 164 LEU A N 1
ATOM 1311 C CA . LEU A 1 164 ? 7.800 6.116 -8.930 1.00 88.88 164 LEU A CA 1
ATOM 1312 C C . LEU A 1 164 ? 6.294 6.404 -8.946 1.00 88.88 164 LEU A C 1
ATOM 1314 O O . LEU A 1 164 ? 5.600 5.980 -8.023 1.00 88.88 164 LEU A O 1
ATOM 1318 N N . ILE A 1 165 ? 5.774 7.052 -9.994 1.00 88.81 165 ILE A N 1
ATOM 1319 C CA . ILE A 1 165 ? 4.328 7.288 -10.153 1.00 88.81 165 ILE A CA 1
ATOM 1320 C C . ILE A 1 165 ? 3.572 5.960 -10.244 1.00 88.81 165 ILE A C 1
ATOM 1322 O O . ILE A 1 165 ? 2.594 5.765 -9.520 1.00 88.81 165 ILE A O 1
ATOM 1326 N N . ILE A 1 166 ? 4.049 5.026 -11.076 1.00 87.00 166 ILE A N 1
ATOM 1327 C CA . ILE A 1 166 ? 3.448 3.689 -11.191 1.00 87.00 166 ILE A CA 1
ATOM 1328 C C . ILE A 1 166 ? 3.454 2.984 -9.833 1.00 87.00 166 ILE A C 1
ATOM 1330 O O . ILE A 1 166 ? 2.443 2.403 -9.441 1.00 87.00 166 ILE A O 1
ATOM 1334 N N . ALA A 1 167 ? 4.560 3.060 -9.084 1.00 90.75 167 ALA A N 1
ATOM 1335 C CA . ALA A 1 167 ? 4.652 2.452 -7.760 1.00 90.75 167 ALA A CA 1
ATOM 1336 C C . ALA A 1 167 ? 3.607 3.007 -6.777 1.00 90.75 167 ALA A C 1
ATOM 1338 O O . ALA A 1 167 ? 2.980 2.229 -6.059 1.00 90.75 167 ALA A O 1
ATOM 1339 N N . VAL A 1 168 ? 3.389 4.327 -6.760 1.00 92.44 168 VAL A N 1
ATOM 1340 C CA . VAL A 1 168 ? 2.373 4.967 -5.906 1.00 92.44 168 VAL A CA 1
ATOM 1341 C C . VAL A 1 168 ? 0.959 4.561 -6.335 1.00 92.44 168 VAL A C 1
ATOM 1343 O O . VAL A 1 168 ? 0.145 4.189 -5.486 1.00 92.44 168 VAL A O 1
ATOM 1346 N N . GLY A 1 169 ? 0.668 4.578 -7.640 1.00 88.69 169 GLY A N 1
ATOM 1347 C CA . GLY A 1 169 ? -0.634 4.177 -8.183 1.00 88.69 169 GLY A CA 1
ATOM 1348 C C . GLY A 1 169 ? -0.972 2.716 -7.873 1.00 88.69 169 GLY A C 1
ATOM 1349 O O . GLY A 1 169 ? -2.026 2.432 -7.302 1.00 88.69 169 GLY A O 1
ATOM 1350 N N . LEU A 1 170 ? -0.041 1.796 -8.148 1.00 87.38 170 LEU A N 1
ATOM 1351 C CA . LEU A 1 170 ? -0.199 0.372 -7.841 1.00 87.38 170 LEU A CA 1
ATOM 1352 C C . LEU A 1 170 ? -0.342 0.126 -6.340 1.00 87.38 170 LEU A C 1
ATOM 1354 O O . LEU A 1 170 ? -1.232 -0.611 -5.931 1.00 87.38 170 LEU A O 1
ATOM 1358 N N . ALA A 1 171 ? 0.488 0.750 -5.503 1.00 91.12 171 ALA A N 1
ATOM 1359 C CA . ALA A 1 171 ? 0.375 0.600 -4.054 1.00 91.12 171 ALA A CA 1
ATOM 1360 C C . ALA A 1 171 ? -0.981 1.072 -3.523 1.00 91.12 171 ALA A C 1
ATOM 1362 O O . ALA A 1 171 ? -1.561 0.413 -2.661 1.00 91.12 171 ALA A O 1
ATOM 1363 N N . THR A 1 172 ? -1.494 2.182 -4.058 1.00 90.56 172 THR A N 1
ATOM 1364 C CA . THR A 1 172 ? -2.809 2.718 -3.692 1.00 90.56 172 THR A CA 1
ATOM 1365 C C . THR A 1 172 ? -3.914 1.740 -4.046 1.00 90.56 172 THR A C 1
ATOM 1367 O O . THR A 1 172 ? -4.743 1.405 -3.202 1.00 90.56 172 THR A O 1
ATOM 1370 N N . LEU A 1 173 ? -3.877 1.217 -5.267 1.00 86.12 173 LEU A N 1
ATOM 1371 C CA . LEU A 1 173 ? -4.838 0.235 -5.744 1.00 86.12 173 LEU A CA 1
ATOM 1372 C C . LEU A 1 173 ? -4.818 -1.045 -4.899 1.00 86.12 173 LEU A C 1
ATOM 1374 O O . LEU A 1 173 ? -5.857 -1.503 -4.428 1.00 86.12 173 LEU A O 1
ATOM 1378 N N . LEU A 1 174 ? -3.625 -1.584 -4.644 1.00 85.00 174 LEU A N 1
ATOM 1379 C CA . LEU A 1 174 ? -3.434 -2.796 -3.848 1.00 85.00 174 LEU A CA 1
ATOM 1380 C C . LEU A 1 174 ? -3.877 -2.624 -2.397 1.00 85.00 174 LEU A C 1
ATOM 1382 O O . LEU A 1 174 ? -4.472 -3.541 -1.830 1.00 85.00 174 LEU A O 1
ATOM 1386 N N . PHE A 1 175 ? -3.612 -1.460 -1.804 1.00 88.44 175 PHE A N 1
ATOM 1387 C CA . PHE A 1 175 ? -4.061 -1.140 -0.454 1.00 88.44 175 PHE A CA 1
ATOM 1388 C C . PHE A 1 175 ? -5.591 -1.161 -0.361 1.00 88.44 175 PHE A C 1
ATOM 1390 O O . PHE A 1 175 ? -6.143 -1.853 0.496 1.00 88.44 175 PHE A O 1
ATOM 1397 N N . TRP A 1 176 ? -6.282 -0.464 -1.268 1.00 85.75 176 TRP A N 1
ATOM 1398 C CA . TRP A 1 176 ? -7.747 -0.416 -1.270 1.00 85.75 176 TRP A CA 1
ATOM 1399 C C . TRP A 1 176 ? -8.387 -1.752 -1.626 1.00 85.75 176 TRP A C 1
ATOM 1401 O O . TRP A 1 176 ? -9.410 -2.102 -1.044 1.00 85.75 176 TRP A O 1
ATOM 1411 N N . MET A 1 177 ? -7.771 -2.542 -2.507 1.00 81.81 177 MET A N 1
ATOM 1412 C CA . MET A 1 177 ? -8.203 -3.916 -2.756 1.00 81.81 177 MET A CA 1
ATOM 1413 C C . MET A 1 177 ? -8.115 -4.775 -1.499 1.00 81.81 177 MET A C 1
ATOM 1415 O O . MET A 1 177 ? -9.101 -5.406 -1.123 1.00 81.81 177 MET A O 1
ATOM 1419 N N . PHE A 1 178 ? -6.960 -4.780 -0.829 1.00 83.56 178 PHE A N 1
ATOM 1420 C CA . PHE A 1 178 ? -6.769 -5.536 0.407 1.00 83.56 178 PHE A CA 1
ATOM 1421 C C . PHE A 1 178 ? -7.804 -5.136 1.465 1.00 83.56 178 PHE A C 1
ATOM 1423 O O . PHE A 1 178 ? -8.456 -5.990 2.067 1.00 83.56 178 PHE A O 1
ATOM 1430 N N . LEU A 1 179 ? -8.010 -3.830 1.637 1.00 83.19 179 LEU A N 1
ATOM 1431 C CA . LEU A 1 179 ? -8.972 -3.298 2.589 1.00 83.19 179 LEU A CA 1
ATOM 1432 C C . LEU A 1 179 ? -10.417 -3.669 2.220 1.00 83.19 179 LEU A C 1
ATOM 1434 O O . LEU A 1 179 ? -11.166 -4.125 3.080 1.00 83.19 179 LEU A O 1
ATOM 1438 N N . SER A 1 180 ? -10.794 -3.542 0.946 1.00 79.81 180 SER A N 1
ATOM 1439 C CA . SER A 1 180 ? -12.133 -3.885 0.449 1.00 79.81 180 SER A CA 1
ATOM 1440 C C . SER A 1 180 ? -12.470 -5.350 0.677 1.00 79.81 180 SER A C 1
ATOM 1442 O O . SER A 1 180 ? -13.595 -5.657 1.072 1.00 79.81 180 SER A O 1
ATOM 1444 N N . VAL A 1 181 ? -11.501 -6.253 0.492 1.00 80.06 181 VAL A N 1
ATOM 1445 C CA . VAL A 1 181 ? -11.680 -7.676 0.803 1.00 80.06 181 VAL A CA 1
ATOM 1446 C C . VAL A 1 181 ? -11.953 -7.862 2.295 1.00 80.06 181 VAL A C 1
ATOM 1448 O O . VAL A 1 181 ? -12.954 -8.474 2.653 1.00 80.06 181 VAL A O 1
ATOM 1451 N N . ILE A 1 182 ? -11.139 -7.272 3.175 1.00 80.12 182 ILE A N 1
ATOM 1452 C CA . ILE A 1 182 ? -11.338 -7.380 4.631 1.00 80.12 182 ILE A CA 1
ATOM 1453 C C . ILE A 1 182 ? -12.712 -6.852 5.056 1.00 80.12 182 ILE A C 1
ATOM 1455 O O . ILE A 1 182 ? -13.428 -7.523 5.801 1.00 80.12 182 ILE A O 1
ATOM 1459 N N . TYR A 1 183 ? -13.094 -5.662 4.590 1.00 76.69 183 TYR A N 1
ATOM 1460 C CA . TYR A 1 183 ? -14.380 -5.055 4.938 1.00 76.69 183 TYR A CA 1
ATOM 1461 C C . TYR A 1 183 ? -15.556 -5.882 4.420 1.00 76.69 183 TYR A C 1
ATOM 1463 O O . TYR A 1 183 ? -16.504 -6.125 5.166 1.00 76.69 183 TYR A O 1
ATOM 1471 N N . SER A 1 184 ? -15.471 -6.386 3.189 1.00 73.69 184 SER A N 1
ATOM 1472 C CA . SER A 1 184 ? -16.528 -7.209 2.591 1.00 73.69 184 SER A CA 1
ATOM 1473 C C . SER A 1 184 ? -16.705 -8.541 3.323 1.00 73.69 184 SER A C 1
ATOM 1475 O O . SER A 1 184 ? -17.836 -9.009 3.477 1.00 73.69 184 SER A O 1
ATOM 1477 N N . LEU A 1 185 ? -15.618 -9.138 3.826 1.00 73.62 185 LEU A N 1
ATOM 1478 C CA . LEU A 1 185 ? -15.675 -10.349 4.650 1.00 73.62 185 LEU A CA 1
ATOM 1479 C C . LEU A 1 185 ? -16.238 -10.067 6.053 1.00 73.62 185 LEU A C 1
ATOM 1481 O O . LEU A 1 185 ? -16.988 -10.882 6.581 1.00 73.62 185 LEU A O 1
ATOM 1485 N N . LYS A 1 186 ? -15.910 -8.916 6.657 1.00 73.31 186 LYS A N 1
ATOM 1486 C CA . LYS A 1 186 ? -16.319 -8.575 8.032 1.00 73.31 186 LYS A CA 1
ATOM 1487 C C . LYS A 1 186 ? -17.745 -8.023 8.138 1.00 73.31 186 LYS A C 1
ATOM 1489 O O . LYS A 1 186 ? -18.448 -8.329 9.098 1.00 73.31 186 LYS A O 1
ATOM 1494 N N . TYR A 1 187 ? -18.164 -7.181 7.197 1.00 69.25 187 TYR A N 1
ATOM 1495 C CA . TYR A 1 187 ? -19.426 -6.429 7.270 1.00 69.25 187 TYR A CA 1
ATOM 1496 C C . TYR A 1 187 ? -20.462 -6.863 6.216 1.00 69.25 187 TYR A C 1
ATOM 1498 O O . TYR A 1 187 ? -21.609 -6.402 6.248 1.00 69.25 187 TYR A O 1
ATOM 1506 N N . GLY A 1 188 ? -20.106 -7.791 5.319 1.00 66.25 188 GLY A N 1
ATOM 1507 C CA . GLY A 1 188 ? -21.019 -8.384 4.339 1.00 66.25 188 GLY A CA 1
ATOM 1508 C C . GLY A 1 188 ? -21.607 -7.360 3.360 1.00 66.25 188 GLY A C 1
ATOM 1509 O O . GLY A 1 188 ? -20.911 -6.477 2.864 1.00 66.25 188 GLY A O 1
ATOM 1510 N N . ARG A 1 189 ? -22.919 -7.462 3.080 1.00 59.84 189 ARG A N 1
ATOM 1511 C CA . ARG A 1 189 ? -23.628 -6.658 2.057 1.00 59.84 189 ARG A CA 1
ATOM 1512 C C . ARG A 1 189 ? -23.546 -5.133 2.241 1.00 59.84 189 ARG A C 1
ATOM 1514 O O . ARG A 1 189 ? -23.800 -4.418 1.275 1.00 59.84 189 ARG A O 1
ATOM 1521 N N . ARG A 1 190 ? -23.247 -4.632 3.447 1.00 57.41 190 ARG A N 1
ATOM 1522 C CA . ARG A 1 190 ? -23.345 -3.199 3.783 1.00 57.41 190 ARG A CA 1
ATOM 1523 C C . ARG A 1 190 ? -22.262 -2.336 3.118 1.00 57.41 190 ARG A C 1
ATOM 1525 O O . ARG A 1 190 ? -22.541 -1.176 2.849 1.00 57.41 190 ARG A O 1
ATOM 1532 N N . ASP A 1 191 ? -21.119 -2.925 2.755 1.00 63.22 191 ASP A N 1
ATOM 1533 C CA . ASP A 1 191 ? -19.961 -2.206 2.188 1.00 63.22 191 ASP A CA 1
ATOM 1534 C C . ASP A 1 191 ? -19.623 -2.616 0.739 1.00 63.22 191 ASP A C 1
ATOM 1536 O O . ASP A 1 191 ? -18.513 -2.400 0.253 1.00 63.22 191 ASP A O 1
ATOM 1540 N N . LYS A 1 192 ? -20.597 -3.163 -0.007 1.00 65.50 192 LYS A N 1
ATOM 1541 C CA . LYS A 1 192 ? -20.437 -3.508 -1.438 1.00 65.50 192 LYS A CA 1
ATOM 1542 C C . LYS A 1 192 ? -20.027 -2.325 -2.314 1.00 65.50 192 LYS A C 1
ATOM 1544 O O . LYS A 1 192 ? -19.412 -2.523 -3.357 1.00 65.50 192 LYS A O 1
ATOM 1549 N N . TYR A 1 193 ? -20.393 -1.117 -1.897 1.00 70.50 193 TYR A N 1
ATOM 1550 C CA . TYR A 1 193 ? -20.069 0.114 -2.603 1.00 70.50 193 TYR A CA 1
ATOM 1551 C C . TYR A 1 193 ? -18.550 0.324 -2.692 1.00 70.50 193 TYR A C 1
ATOM 1553 O O . TYR A 1 193 ? -18.043 0.561 -3.780 1.00 70.50 193 TYR A O 1
ATOM 1561 N N . LEU A 1 194 ? -17.809 0.083 -1.603 1.00 72.00 194 LEU A N 1
ATOM 1562 C CA . LEU A 1 194 ? -16.347 0.205 -1.583 1.00 72.00 194 LEU A CA 1
ATOM 1563 C C . LEU A 1 194 ? -15.670 -0.809 -2.522 1.00 72.00 194 LEU A C 1
ATOM 1565 O O . LEU A 1 194 ? -14.699 -0.491 -3.212 1.00 72.00 194 LEU A O 1
ATOM 1569 N N . LEU A 1 195 ? -16.200 -2.036 -2.581 1.00 76.19 195 LEU A N 1
ATOM 1570 C CA . LEU A 1 195 ? -15.679 -3.074 -3.469 1.00 76.19 195 LEU A CA 1
ATOM 1571 C C . LEU A 1 195 ? -15.984 -2.763 -4.944 1.00 76.19 195 LEU A C 1
ATOM 1573 O O . LEU A 1 195 ? -15.122 -2.966 -5.800 1.00 76.19 195 LEU A O 1
ATOM 1577 N N . ALA A 1 196 ? -17.164 -2.209 -5.238 1.00 76.81 196 ALA A N 1
ATOM 1578 C CA . ALA A 1 196 ? -17.532 -1.740 -6.573 1.00 76.81 196 ALA A CA 1
ATOM 1579 C C . ALA A 1 196 ? -16.716 -0.511 -7.014 1.00 76.81 196 ALA A C 1
ATOM 1581 O O . ALA A 1 196 ? -16.265 -0.467 -8.155 1.00 76.81 196 ALA A O 1
ATOM 1582 N N . GLU A 1 197 ? -16.462 0.452 -6.124 1.00 79.50 197 GLU A N 1
ATOM 1583 C CA . GLU A 1 197 ? -15.575 1.594 -6.393 1.00 79.50 197 GLU A CA 1
ATOM 1584 C C . GLU A 1 197 ? -14.141 1.136 -6.659 1.00 79.50 197 GLU A C 1
ATOM 1586 O O . GLU A 1 197 ? -13.505 1.590 -7.610 1.00 79.50 197 GLU A O 1
ATOM 1591 N N . THR A 1 198 ? -13.648 0.175 -5.875 1.00 82.00 198 THR A N 1
ATOM 1592 C CA . THR A 1 198 ? -12.320 -0.408 -6.090 1.00 82.00 198 THR A CA 1
ATOM 1593 C C . THR A 1 198 ? -12.244 -1.120 -7.439 1.00 82.00 198 THR A C 1
ATOM 1595 O O . THR A 1 198 ? -11.263 -0.952 -8.161 1.00 82.00 198 THR A O 1
ATOM 1598 N N . PHE A 1 199 ? -13.290 -1.856 -7.826 1.00 81.25 199 PHE A N 1
ATOM 1599 C CA . PHE A 1 199 ? -13.400 -2.460 -9.156 1.00 81.25 199 PHE A CA 1
ATOM 1600 C C . PHE A 1 199 ? -13.401 -1.389 -10.260 1.00 81.25 199 PHE A C 1
ATOM 1602 O O . PHE A 1 199 ? -12.633 -1.479 -11.220 1.00 81.25 199 PHE A O 1
ATOM 1609 N N . GLY A 1 200 ? -14.211 -0.341 -10.088 1.00 82.19 200 GLY A N 1
ATOM 1610 C CA . GLY A 1 200 ? -14.330 0.784 -11.013 1.00 82.19 200 GLY A CA 1
ATOM 1611 C C . GLY A 1 200 ? -13.039 1.584 -11.180 1.00 82.19 200 GLY A C 1
ATOM 1612 O O . GLY A 1 200 ? -12.784 2.076 -12.271 1.00 82.19 200 GLY A O 1
ATOM 1613 N N . ALA A 1 201 ? -12.196 1.669 -10.147 1.00 83.62 201 ALA A N 1
ATOM 1614 C CA . ALA A 1 201 ? -10.868 2.280 -10.223 1.00 83.62 201 ALA A CA 1
ATOM 1615 C C . ALA A 1 201 ? -9.805 1.323 -10.798 1.00 83.62 201 ALA A C 1
ATOM 1617 O O . ALA A 1 201 ? -8.903 1.757 -11.521 1.00 83.62 201 ALA A O 1
ATOM 1618 N N . PHE A 1 202 ? -9.914 0.019 -10.516 1.00 86.00 202 PHE A N 1
ATOM 1619 C CA . PHE A 1 202 ? -8.965 -1.000 -10.973 1.00 86.00 202 PHE A CA 1
ATOM 1620 C C . PHE A 1 202 ? -8.970 -1.164 -12.490 1.00 86.00 202 PHE A C 1
ATOM 1622 O O . PHE A 1 202 ? -7.901 -1.247 -13.095 1.00 86.00 202 PHE A O 1
ATOM 1629 N N . VAL A 1 203 ? -10.150 -1.195 -13.113 1.00 86.25 203 VAL A N 1
ATOM 1630 C CA . VAL A 1 203 ? -10.295 -1.383 -14.565 1.00 86.25 203 VAL A CA 1
ATOM 1631 C C . VAL A 1 203 ? -9.565 -0.297 -15.376 1.00 86.25 203 VAL A C 1
ATOM 1633 O O . VAL A 1 203 ? -8.678 -0.658 -16.151 1.00 86.25 203 VAL A O 1
ATOM 1636 N N . PRO A 1 204 ? -9.841 1.012 -15.210 1.00 87.00 204 PRO A N 1
ATOM 1637 C CA . PRO A 1 204 ? -9.158 2.052 -15.972 1.00 87.00 204 PRO A CA 1
ATOM 1638 C C . PRO A 1 204 ? -7.660 2.117 -15.655 1.00 87.00 204 PRO A C 1
ATOM 1640 O O . PRO A 1 204 ? -6.865 2.246 -16.583 1.00 87.00 204 PRO A O 1
ATOM 1643 N N . MET A 1 205 ? -7.240 1.946 -14.392 1.00 84.62 205 MET A N 1
ATOM 1644 C CA . MET A 1 205 ? -5.806 1.861 -14.072 1.00 84.62 205 MET A CA 1
ATOM 1645 C C . MET A 1 205 ? -5.137 0.673 -14.763 1.00 84.62 205 MET A C 1
ATOM 1647 O O . MET A 1 205 ? -4.027 0.803 -15.269 1.00 84.62 205 MET A O 1
ATOM 1651 N N . SER A 1 206 ? -5.809 -0.477 -14.823 1.00 84.94 206 SER A N 1
ATOM 1652 C CA . SER A 1 206 ? -5.271 -1.667 -15.480 1.00 84.94 206 SER A CA 1
ATOM 1653 C C . SER A 1 206 ? -5.144 -1.492 -16.983 1.00 84.94 206 SER A C 1
ATOM 1655 O O . SER A 1 206 ? -4.169 -1.976 -17.549 1.00 84.94 206 SER A O 1
ATOM 1657 N N . LEU A 1 207 ? -6.069 -0.770 -17.620 1.00 85.62 207 LEU A N 1
ATOM 1658 C CA . LEU A 1 207 ? -5.954 -0.407 -19.033 1.00 85.62 207 LEU A CA 1
ATOM 1659 C C . LEU A 1 207 ? -4.774 0.542 -19.274 1.00 85.62 207 LEU A C 1
ATOM 1661 O O . LEU A 1 207 ? -3.997 0.319 -20.198 1.00 85.62 207 LEU A O 1
ATOM 1665 N N . ILE A 1 208 ? -4.584 1.543 -18.408 1.00 84.69 208 ILE A N 1
ATOM 1666 C CA . ILE A 1 208 ? -3.419 2.436 -18.470 1.00 84.69 208 ILE A CA 1
ATOM 1667 C C . ILE A 1 208 ? -2.131 1.620 -18.308 1.00 84.69 208 ILE A C 1
ATOM 1669 O O . ILE A 1 208 ? -1.239 1.708 -19.143 1.00 8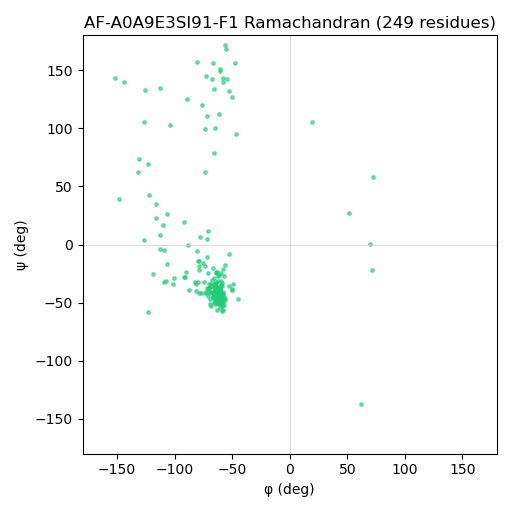4.69 208 ILE A O 1
ATOM 1673 N N . PHE A 1 209 ? -2.029 0.759 -17.297 1.00 84.25 209 PHE A N 1
ATOM 1674 C CA . PHE A 1 209 ? -0.830 -0.058 -17.086 1.00 84.25 209 PHE A CA 1
ATOM 1675 C C . PHE A 1 209 ? -0.580 -1.079 -18.195 1.00 84.25 209 PHE A C 1
ATOM 1677 O O . PHE A 1 209 ? 0.578 -1.355 -18.494 1.00 84.25 209 PHE A O 1
ATOM 1684 N N . LEU A 1 210 ? -1.627 -1.571 -18.863 1.00 85.12 210 LEU A N 1
ATOM 1685 C CA . LEU A 1 210 ? -1.481 -2.426 -20.039 1.00 85.12 210 LEU A CA 1
ATOM 1686 C C . LEU A 1 210 ? -0.745 -1.697 -21.172 1.00 85.12 210 LEU A C 1
ATOM 1688 O O . LEU A 1 210 ? 0.105 -2.305 -21.814 1.00 85.12 210 LEU A O 1
ATOM 1692 N N . THR A 1 211 ? -1.008 -0.399 -21.381 1.00 83.00 211 THR A N 1
ATOM 1693 C CA . THR A 1 211 ? -0.304 0.392 -22.413 1.00 83.00 211 THR A CA 1
ATOM 1694 C C . THR A 1 211 ? 1.185 0.601 -22.133 1.00 83.00 211 THR A C 1
ATOM 1696 O O . THR A 1 211 ? 1.943 0.868 -23.060 1.00 83.00 211 THR A O 1
ATOM 1699 N N . TYR A 1 212 ? 1.613 0.439 -20.879 1.00 79.00 212 TYR A N 1
ATOM 1700 C CA . TYR A 1 212 ? 3.002 0.614 -20.442 1.00 79.00 212 TYR A CA 1
ATOM 1701 C C . TYR A 1 212 ? 3.660 -0.698 -19.991 1.00 79.00 212 TYR A C 1
ATOM 1703 O O . TYR A 1 212 ? 4.736 -0.686 -19.405 1.00 79.00 212 TYR A O 1
ATOM 1711 N N . SER A 1 213 ? 3.010 -1.840 -20.196 1.00 82.50 213 SER A N 1
ATOM 1712 C CA . SER A 1 213 ? 3.551 -3.142 -19.816 1.00 82.50 213 SER A CA 1
ATOM 1713 C C . SER A 1 213 ? 4.378 -3.708 -20.968 1.00 82.50 213 SER A C 1
ATOM 1715 O O . SER A 1 213 ? 3.865 -3.874 -22.071 1.00 82.50 213 SER A O 1
ATOM 1717 N N . GLU A 1 214 ? 5.640 -4.067 -20.713 1.00 83.06 214 GLU A N 1
ATOM 1718 C CA . GLU A 1 214 ? 6.461 -4.786 -21.702 1.00 83.06 214 GLU A CA 1
ATOM 1719 C C . GLU A 1 214 ? 6.044 -6.260 -21.854 1.00 83.06 214 GLU A C 1
ATOM 1721 O O . GLU A 1 214 ? 6.347 -6.905 -22.856 1.00 83.06 214 GLU A O 1
ATOM 1726 N N . ALA A 1 215 ? 5.308 -6.801 -20.877 1.00 84.00 215 ALA A N 1
ATOM 1727 C CA . ALA A 1 215 ? 4.731 -8.140 -20.920 1.00 84.00 215 ALA A CA 1
ATOM 1728 C C . ALA A 1 215 ? 3.200 -8.086 -20.733 1.00 84.00 215 ALA A C 1
ATOM 1730 O O . ALA A 1 215 ? 2.682 -8.570 -19.715 1.00 84.00 215 ALA A O 1
ATOM 1731 N N . PRO A 1 216 ? 2.446 -7.555 -21.719 1.00 82.56 216 PRO A N 1
ATOM 1732 C CA . PRO A 1 216 ? 1.020 -7.260 -21.571 1.00 82.56 216 PRO A CA 1
ATOM 1733 C C . PRO A 1 216 ? 0.183 -8.501 -21.245 1.00 82.56 216 PRO A C 1
ATOM 1735 O O . PRO A 1 216 ? -0.776 -8.407 -20.488 1.00 82.56 216 PRO A O 1
ATOM 1738 N N . GLY A 1 217 ? 0.573 -9.687 -21.729 1.00 82.88 217 GLY A N 1
ATOM 1739 C CA . GLY A 1 217 ? -0.088 -10.948 -21.374 1.00 82.88 217 GLY A CA 1
ATOM 1740 C C . GLY A 1 217 ? 0.029 -11.307 -19.886 1.00 82.88 217 GLY A C 1
ATOM 1741 O O . GLY A 1 217 ? -0.937 -11.781 -19.291 1.00 82.88 217 GLY A O 1
ATOM 1742 N N . LYS A 1 218 ? 1.178 -11.026 -19.251 1.00 83.62 218 LYS A N 1
ATOM 1743 C CA . LYS A 1 218 ? 1.365 -11.242 -17.804 1.00 83.62 218 LYS A CA 1
ATOM 1744 C C . LYS A 1 218 ? 0.543 -10.246 -16.992 1.00 83.62 218 LYS A C 1
ATOM 1746 O O . LYS A 1 218 ? -0.089 -10.638 -16.013 1.00 83.62 218 LYS A O 1
ATOM 1751 N N . TRP A 1 219 ? 0.518 -8.980 -17.417 1.00 87.06 219 TRP A N 1
ATOM 1752 C CA . TRP A 1 219 ? -0.312 -7.956 -16.785 1.00 87.06 219 TRP A CA 1
ATOM 1753 C C . TRP A 1 219 ? -1.807 -8.269 -16.918 1.00 87.06 219 TRP A C 1
ATOM 1755 O O . TRP A 1 219 ? -2.525 -8.247 -15.923 1.00 87.06 219 TRP A O 1
ATOM 1765 N N . ALA A 1 220 ? -2.267 -8.639 -18.116 1.00 87.50 220 ALA A N 1
ATOM 1766 C CA . ALA A 1 220 ? -3.654 -9.023 -18.364 1.00 87.50 220 ALA A CA 1
ATOM 1767 C C . ALA A 1 220 ? -4.065 -10.249 -17.536 1.00 87.50 220 ALA A C 1
ATOM 1769 O O . ALA A 1 220 ? -5.138 -10.248 -16.937 1.00 87.50 220 ALA A O 1
ATOM 1770 N N . GLY A 1 221 ? -3.196 -11.263 -17.438 1.00 87.12 221 GLY A N 1
ATOM 1771 C CA . GLY A 1 221 ? -3.420 -12.423 -16.576 1.00 87.12 221 GLY A CA 1
ATOM 1772 C C . GLY A 1 221 ? -3.556 -12.038 -15.100 1.00 87.12 221 GLY A C 1
ATOM 1773 O O . GLY A 1 221 ? -4.500 -12.463 -14.437 1.00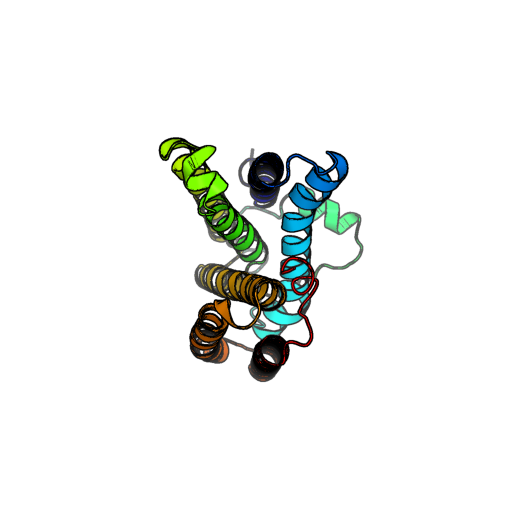 87.12 221 GLY A O 1
ATOM 1774 N N . PHE A 1 222 ? -2.668 -11.177 -14.594 1.00 87.25 222 PHE A N 1
ATOM 1775 C CA . PHE A 1 222 ? -2.773 -10.648 -13.233 1.00 87.25 222 PHE A CA 1
ATOM 1776 C C . PHE A 1 222 ? -4.070 -9.858 -13.017 1.00 87.25 222 PHE A C 1
ATOM 1778 O O . PHE A 1 222 ? -4.787 -10.111 -12.048 1.00 87.25 222 PHE A O 1
ATOM 1785 N N . ALA A 1 223 ? -4.396 -8.940 -13.928 1.00 88.81 223 ALA A N 1
ATOM 1786 C CA . ALA A 1 223 ? -5.607 -8.135 -13.854 1.00 88.81 223 ALA A CA 1
ATOM 1787 C C . ALA A 1 223 ? -6.864 -9.012 -13.848 1.00 88.81 223 ALA A C 1
ATOM 1789 O O . ALA A 1 223 ? -7.760 -8.790 -13.038 1.00 88.81 223 ALA A O 1
ATOM 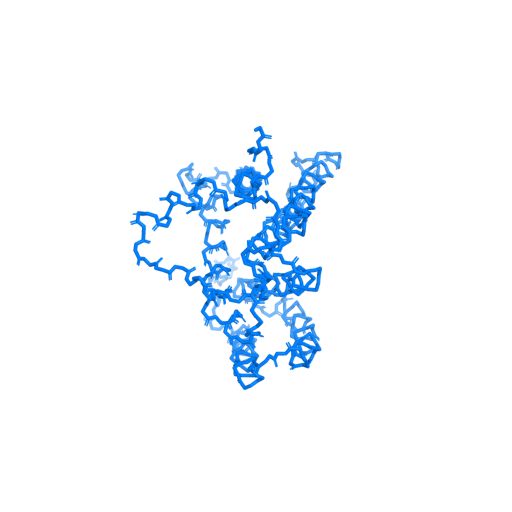1790 N N . LEU A 1 224 ? -6.903 -10.057 -14.678 1.00 89.94 224 LEU A N 1
ATOM 1791 C CA . LEU A 1 224 ? -7.997 -11.022 -14.695 1.00 89.94 224 LEU A CA 1
ATOM 1792 C C . LEU A 1 224 ? -8.122 -11.763 -13.360 1.00 89.94 224 LEU A C 1
ATOM 1794 O O . LEU A 1 224 ? -9.221 -11.841 -12.817 1.00 89.94 224 LEU A O 1
ATOM 1798 N N . VAL A 1 225 ? -7.017 -12.268 -12.800 1.00 88.19 225 VAL A N 1
ATOM 1799 C CA . VAL A 1 225 ? -7.027 -12.940 -11.488 1.00 88.19 225 VAL A CA 1
ATOM 1800 C C . VAL A 1 225 ? -7.557 -12.003 -10.406 1.00 88.19 225 VAL A C 1
ATOM 1802 O O . VAL A 1 225 ? -8.401 -12.404 -9.609 1.00 88.19 225 VAL A O 1
ATOM 1805 N N . VAL A 1 226 ? -7.122 -10.744 -10.399 1.00 86.25 226 VAL A N 1
ATOM 1806 C CA . VAL A 1 226 ? -7.624 -9.736 -9.460 1.00 86.25 226 VAL A CA 1
ATOM 1807 C C . VAL A 1 226 ? -9.125 -9.505 -9.628 1.00 86.25 226 VAL A C 1
ATOM 1809 O O . VAL A 1 226 ? -9.854 -9.534 -8.638 1.00 86.25 226 VAL A O 1
ATOM 1812 N N . LEU A 1 227 ? -9.600 -9.305 -10.858 1.00 87.94 227 LEU A N 1
ATOM 1813 C CA . LEU A 1 227 ? -11.020 -9.085 -11.136 1.00 87.94 227 LEU A CA 1
ATOM 1814 C C . LEU A 1 227 ? -11.867 -10.290 -10.711 1.00 87.94 227 LEU A C 1
ATOM 1816 O O . LEU A 1 227 ? -12.921 -10.106 -10.106 1.00 87.94 227 LEU A O 1
ATOM 1820 N N . LEU A 1 228 ? -11.386 -11.512 -10.961 1.00 88.38 228 LEU A N 1
ATOM 1821 C CA . LEU A 1 228 ? -12.041 -12.746 -10.523 1.00 88.38 228 LEU A CA 1
ATOM 1822 C C . LEU A 1 228 ? -12.067 -12.869 -8.998 1.00 88.38 228 LEU A C 1
ATOM 1824 O O . LEU A 1 228 ? -13.095 -13.247 -8.445 1.00 88.38 228 LEU A O 1
ATOM 1828 N N . LEU A 1 229 ? -10.980 -12.517 -8.305 1.00 85.88 229 LEU A N 1
ATOM 1829 C CA . LEU A 1 229 ? -10.940 -12.509 -6.841 1.00 85.88 229 LEU A CA 1
ATOM 1830 C C . LEU A 1 229 ? -11.911 -11.479 -6.258 1.00 85.88 229 LEU A C 1
ATOM 1832 O O . LEU A 1 229 ? -12.651 -11.799 -5.331 1.00 85.88 229 LEU A O 1
ATOM 1836 N N . LEU A 1 230 ? -11.956 -10.265 -6.810 1.00 84.00 230 LEU A N 1
ATOM 1837 C CA . LEU A 1 230 ? -12.907 -9.237 -6.382 1.00 84.00 230 LEU A CA 1
ATOM 1838 C C . LEU A 1 230 ? -14.355 -9.672 -6.648 1.00 84.00 230 LEU A C 1
ATOM 1840 O O . LEU A 1 230 ? -15.201 -9.520 -5.771 1.00 84.00 230 LEU A O 1
ATOM 1844 N N . ALA A 1 231 ? -14.636 -10.265 -7.811 1.00 85.50 231 ALA A N 1
ATOM 1845 C CA . ALA A 1 231 ? -15.953 -10.808 -8.139 1.00 85.50 231 ALA A CA 1
ATOM 1846 C C . ALA A 1 231 ? -16.345 -11.965 -7.206 1.00 85.50 231 ALA A C 1
ATOM 1848 O O . ALA A 1 231 ? -17.472 -12.013 -6.718 1.00 85.50 231 ALA A O 1
ATOM 1849 N N . LEU A 1 232 ? -15.410 -12.865 -6.897 1.00 86.06 232 LEU A N 1
ATOM 1850 C CA . LEU A 1 232 ? -15.628 -13.955 -5.952 1.00 86.06 232 LEU A CA 1
ATOM 1851 C C . LEU A 1 232 ? -15.948 -13.411 -4.557 1.00 86.06 232 LEU A C 1
ATOM 1853 O O . LEU A 1 232 ? -16.923 -13.840 -3.945 1.00 86.06 232 LEU A O 1
ATOM 1857 N N . VAL A 1 233 ? -15.178 -12.434 -4.070 1.00 83.25 233 VAL A N 1
ATOM 1858 C CA . VAL A 1 233 ? -15.443 -11.781 -2.780 1.00 83.25 233 VAL A CA 1
ATOM 1859 C C . VAL A 1 233 ? -16.805 -11.088 -2.798 1.00 83.25 233 VAL A C 1
ATOM 1861 O O . VAL A 1 233 ? -17.561 -11.241 -1.845 1.00 83.25 233 VAL A O 1
ATOM 1864 N N . TYR A 1 234 ? -17.172 -10.412 -3.891 1.00 82.00 234 TYR A N 1
ATOM 1865 C CA . TYR A 1 234 ? -18.499 -9.813 -4.052 1.00 82.00 234 TYR A CA 1
ATOM 1866 C C . TYR A 1 234 ? -19.624 -10.850 -3.898 1.00 82.00 234 TYR A C 1
ATOM 1868 O O . TYR A 1 234 ? -20.573 -10.624 -3.143 1.00 82.00 234 TYR A O 1
ATOM 1876 N N . VAL A 1 235 ? -19.506 -11.997 -4.578 1.00 81.94 235 VAL A N 1
ATOM 1877 C CA . VAL A 1 235 ? -20.491 -13.091 -4.531 1.00 81.94 235 VAL A CA 1
ATOM 1878 C C . VAL A 1 235 ? -20.548 -13.727 -3.141 1.00 81.94 235 VAL A C 1
ATOM 1880 O O . VAL A 1 235 ? -21.634 -13.906 -2.587 1.00 81.94 235 VAL A O 1
ATOM 1883 N N . ILE A 1 236 ? -19.396 -14.022 -2.530 1.00 79.81 236 ILE A N 1
ATOM 1884 C CA . ILE A 1 236 ? -19.330 -14.610 -1.185 1.00 79.81 236 ILE A CA 1
ATOM 1885 C C . ILE A 1 236 ? -19.961 -13.663 -0.160 1.00 79.81 236 ILE A C 1
ATOM 1887 O O . ILE A 1 236 ? -20.811 -14.086 0.627 1.00 79.81 236 ILE A O 1
ATOM 1891 N N . SER A 1 237 ? -19.620 -12.374 -0.204 1.00 74.19 237 SER A N 1
ATOM 1892 C CA . SER A 1 237 ? -20.209 -11.358 0.672 1.00 74.19 237 SER A CA 1
ATOM 1893 C C . SER A 1 237 ? -21.716 -11.182 0.458 1.00 74.19 237 SER A C 1
ATOM 1895 O O . SER A 1 237 ? -22.415 -10.746 1.377 1.00 74.19 237 SER A O 1
ATOM 1897 N N . ASP A 1 238 ? -22.242 -11.533 -0.721 1.00 68.38 238 ASP A N 1
ATOM 1898 C CA . ASP A 1 238 ? -23.676 -11.513 -1.009 1.00 68.38 238 ASP A CA 1
ATOM 1899 C C . ASP A 1 238 ? -24.431 -12.758 -0.528 1.00 68.38 238 ASP A C 1
ATOM 1901 O O . ASP A 1 238 ? -25.593 -12.652 -0.125 1.00 68.38 238 ASP A O 1
ATOM 1905 N N . SER A 1 239 ? -23.766 -13.913 -0.534 1.00 65.31 239 SER A N 1
ATOM 1906 C CA . SER A 1 239 ? -24.352 -15.216 -0.198 1.00 65.31 239 SER A CA 1
ATOM 1907 C C . SER A 1 239 ? -24.669 -15.410 1.293 1.00 65.31 239 SER A C 1
ATOM 1909 O O . SER A 1 239 ? -25.323 -16.380 1.661 1.00 65.31 239 SER A O 1
ATOM 1911 N N . GLY A 1 240 ? -24.206 -14.513 2.174 1.00 59.12 240 GLY A N 1
ATOM 1912 C CA . GLY A 1 240 ? -24.401 -14.628 3.627 1.00 59.12 240 GLY A CA 1
ATOM 1913 C C . GLY A 1 240 ? -23.603 -15.760 4.291 1.00 59.12 240 GLY A C 1
ATOM 1914 O O . GLY A 1 240 ? -23.660 -15.899 5.510 1.00 59.12 240 GLY A O 1
ATOM 1915 N N . PHE A 1 241 ? -22.816 -16.513 3.516 1.00 55.50 241 PHE A N 1
ATOM 1916 C CA . PHE A 1 241 ? -22.058 -17.694 3.942 1.00 55.50 241 PHE A CA 1
ATOM 1917 C C . PHE A 1 241 ? -21.032 -17.413 5.057 1.00 55.50 241 PHE A C 1
ATOM 1919 O O . PHE A 1 241 ? -20.689 -18.302 5.827 1.00 55.50 241 PHE A O 1
ATOM 1926 N N . LEU A 1 242 ? -20.567 -16.165 5.179 1.00 54.84 242 LEU A N 1
ATOM 1927 C CA . LEU A 1 242 ? -19.575 -15.732 6.171 1.00 54.84 242 LEU A CA 1
ATOM 1928 C C . LEU A 1 242 ? -20.165 -14.883 7.308 1.00 54.84 242 LEU A C 1
ATOM 1930 O O . LEU A 1 242 ? -19.446 -14.082 7.905 1.00 54.84 242 LEU A O 1
ATOM 1934 N N . ARG A 1 243 ? -21.457 -15.030 7.642 1.00 53.69 243 ARG A N 1
ATOM 1935 C CA . ARG A 1 243 ? -22.016 -14.455 8.882 1.00 53.69 243 ARG A CA 1
ATOM 1936 C C . ARG A 1 243 ? -21.392 -15.134 10.109 1.00 53.69 243 ARG A C 1
ATOM 1938 O O . ARG A 1 243 ? -21.994 -15.987 10.751 1.00 53.69 243 ARG A O 1
ATOM 1945 N N . ILE A 1 244 ? -20.175 -14.737 10.457 1.00 52.12 244 ILE A N 1
ATOM 1946 C CA . ILE A 1 244 ? -19.555 -15.093 11.728 1.00 52.12 244 ILE A CA 1
ATOM 1947 C C . ILE A 1 244 ? -20.258 -14.264 12.812 1.00 52.12 244 ILE A C 1
ATOM 1949 O O . ILE A 1 244 ? -19.975 -13.082 12.989 1.00 52.12 244 ILE A O 1
ATOM 1953 N N . GLY A 1 245 ? -21.213 -14.896 13.500 1.00 51.28 245 GLY A N 1
ATOM 1954 C CA . GLY A 1 245 ? -21.636 -14.530 14.855 1.00 51.28 245 GLY A CA 1
ATOM 1955 C C . GLY A 1 245 ? -22.444 -13.241 15.016 1.00 51.28 245 GLY A C 1
ATOM 1956 O O . GLY A 1 245 ? -22.045 -12.373 15.787 1.00 51.28 245 GLY A O 1
ATOM 1957 N N . LYS A 1 246 ? -23.601 -13.116 14.352 1.00 47.94 246 LYS A N 1
ATOM 1958 C CA . LYS A 1 246 ? -24.605 -12.093 14.722 1.00 47.94 246 LYS A CA 1
ATOM 1959 C C . LYS A 1 246 ? -26.021 -12.600 14.977 1.00 47.94 246 LYS A C 1
ATOM 1961 O O . LYS A 1 246 ? -26.882 -11.789 15.291 1.00 47.94 246 LYS A O 1
ATOM 1966 N N . ASP A 1 247 ? -26.243 -13.908 14.935 1.00 48.72 247 ASP A N 1
ATOM 1967 C CA . ASP A 1 247 ? -27.569 -14.479 15.198 1.00 48.72 247 ASP A CA 1
ATOM 1968 C C . ASP A 1 247 ? -27.761 -14.859 16.690 1.00 48.72 247 ASP A C 1
ATOM 1970 O O . ASP A 1 247 ? -28.631 -15.657 17.014 1.00 48.72 247 ASP A O 1
ATOM 1974 N N . GLY A 1 248 ? -26.947 -14.301 17.603 1.00 47.66 248 GLY A N 1
ATOM 1975 C CA . GLY A 1 248 ? -26.969 -14.620 19.042 1.00 47.66 248 GLY A CA 1
ATOM 1976 C C . GLY A 1 248 ? -27.558 -13.563 19.988 1.00 47.66 248 GLY A C 1
ATOM 1977 O O . GLY A 1 248 ? -27.909 -13.925 21.101 1.00 47.66 248 GLY A O 1
ATOM 1978 N N . ASP A 1 249 ? -27.716 -12.299 19.571 1.00 43.25 249 ASP A N 1
ATOM 1979 C CA . ASP A 1 249 ? -28.110 -11.188 20.471 1.00 43.25 249 ASP A CA 1
ATOM 1980 C C . ASP A 1 249 ? -29.474 -10.568 20.113 1.00 43.25 249 ASP A C 1
ATOM 1982 O O . ASP A 1 249 ? -29.705 -9.367 20.257 1.00 43.25 249 ASP A O 1
ATOM 1986 N N . THR A 1 250 ? -30.406 -11.390 19.638 1.00 47.16 250 THR A N 1
ATOM 1987 C CA . THR A 1 250 ? -31.828 -11.023 19.606 1.00 47.16 250 THR A CA 1
ATOM 1988 C C . THR A 1 250 ? -32.666 -12.141 20.202 1.00 47.16 250 THR A C 1
ATOM 1990 O O . THR A 1 250 ? -33.342 -12.855 19.462 1.00 47.16 250 THR A O 1
ATOM 1993 N N . GLN A 1 251 ? -32.599 -12.276 21.528 1.00 36.91 251 GLN A N 1
ATOM 1994 C CA . GLN A 1 251 ? -33.721 -12.664 22.389 1.00 36.91 251 GLN A CA 1
ATOM 1995 C C . GLN A 1 251 ? -33.648 -11.871 23.692 1.00 36.91 251 GLN A C 1
ATOM 1997 O O . GLN A 1 251 ? -32.539 -11.797 24.264 1.00 36.91 251 GLN A O 1
#